Protein AF-A0A6P1NGL8-F1 (afdb_monomer)

Solvent-accessible surface area (backbone atoms only — not comparable to full-atom values): 10702 Å² total; per-residue (Å²): 142,77,60,68,66,54,52,51,53,52,50,53,54,52,54,49,53,58,62,71,62,60,78,76,59,32,51,67,52,35,42,57,54,51,66,68,54,63,73,56,62,59,89,93,39,55,69,59,45,52,51,53,50,57,48,45,35,40,28,40,22,19,26,36,43,61,38,66,68,26,27,45,49,38,15,52,49,36,56,75,23,37,49,95,82,42,59,67,37,43,42,49,17,23,24,33,27,46,46,51,64,68,52,89,62,89,85,67,66,79,58,49,59,53,53,26,49,61,48,39,49,68,35,50,88,83,86,66,80,91,84,62,72,51,61,72,68,58,36,51,52,50,36,53,54,52,50,53,46,30,73,65,61,53,22,59,75,59,91,66,76,73,69,89,78,54,62,88,81,67,77,52,96,83,72,79,76,78,71,84,72,93,79,132

Organism: NCBI:txid2697033

pLDDT: mean 76.51, std 20.08, range [31.8, 97.69]

Secondary structure (DSSP, 8-state):
--SHHHHHHHHHHHHHHHHTTS----HHHHHHHHTTS-----GGGHHHHHHHHHHHHHHHHHHHTT-HHHHHHHHHHHHHHS-TT-HHHHHHHHHHHHHHHHS--TT--SHHHHHHHHHHHTTSTTSS-TT-PPPHHHHHHHHHHHHHHHHHT------PPPP---HHHH--TT-S-----S--

Structure (mmCIF, N/CA/C/O backbone):
data_AF-A0A6P1NGL8-F1
#
_entry.id   AF-A0A6P1NGL8-F1
#
loop_
_atom_site.group_PDB
_atom_site.id
_atom_site.type_symbol
_atom_site.label_atom_id
_atom_site.label_alt_id
_atom_site.label_comp_id
_atom_site.label_asym_id
_atom_site.label_entity_id
_atom_site.label_seq_id
_atom_site.pdbx_PDB_ins_code
_atom_site.Cartn_x
_atom_site.Cartn_y
_atom_site.Cartn_z
_atom_site.occupancy
_atom_site.B_iso_or_equiv
_atom_site.auth_seq_id
_atom_site.auth_comp_id
_atom_site.auth_asym_id
_atom_site.auth_atom_id
_atom_site.pdbx_PDB_model_num
ATOM 1 N N . MET A 1 1 ? -42.344 24.811 25.492 1.00 56.16 1 MET A N 1
ATOM 2 C CA . MET A 1 1 ? -41.106 24.262 24.885 1.00 56.16 1 MET A CA 1
ATOM 3 C C . MET A 1 1 ? -41.354 22.884 24.245 1.00 56.16 1 MET A C 1
ATOM 5 O O . MET A 1 1 ? -40.904 21.893 24.791 1.00 56.16 1 MET A O 1
ATOM 9 N N . SER A 1 2 ? -42.114 22.761 23.139 1.00 61.03 2 SER A N 1
ATOM 10 C CA . SER A 1 2 ? -42.675 21.432 22.757 1.00 61.03 2 SER A CA 1
ATOM 11 C C . SER A 1 2 ? -42.559 20.994 21.280 1.00 61.03 2 SER A C 1
ATOM 13 O O . SER A 1 2 ? -42.669 19.803 21.003 1.00 61.03 2 SER A O 1
ATOM 15 N N . LYS A 1 3 ? -42.264 21.882 20.317 1.00 53.47 3 LYS A N 1
ATOM 16 C CA . LYS A 1 3 ? -42.116 21.485 18.893 1.00 53.47 3 LYS A CA 1
ATOM 17 C C . LYS A 1 3 ? -40.670 21.479 18.388 1.00 53.47 3 LYS A C 1
ATOM 19 O O . LYS A 1 3 ? -40.258 20.489 17.803 1.00 53.47 3 LYS A O 1
ATOM 24 N 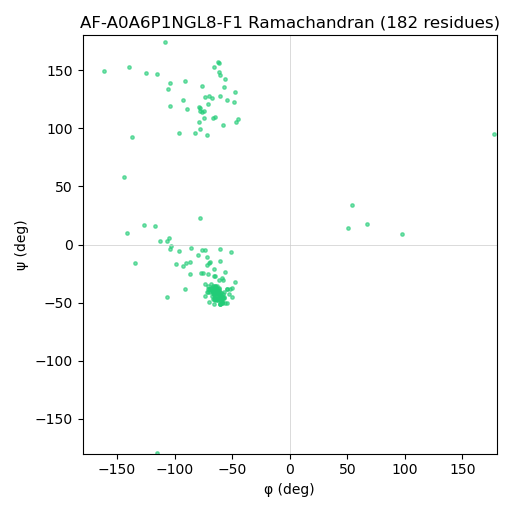N . LEU A 1 4 ? -39.892 22.518 18.699 1.00 58.38 4 LEU A N 1
ATOM 25 C CA . LEU A 1 4 ? -38.498 22.674 18.247 1.00 58.38 4 LEU A CA 1
ATOM 26 C C . LEU A 1 4 ? -37.540 21.585 18.761 1.00 58.38 4 LEU A C 1
ATOM 28 O O . LEU A 1 4 ? -36.710 21.090 18.008 1.00 58.38 4 LEU A O 1
ATOM 32 N N . MET A 1 5 ? -37.685 21.158 20.020 1.00 59.19 5 MET A N 1
ATOM 33 C CA . MET A 1 5 ? -36.859 20.078 20.583 1.00 59.19 5 MET A CA 1
ATOM 34 C C . MET A 1 5 ? -37.140 18.721 19.927 1.00 59.19 5 MET A C 1
ATOM 36 O O . MET A 1 5 ? -36.216 17.942 19.717 1.00 59.19 5 MET A O 1
ATOM 40 N N . LYS A 1 6 ? -38.400 18.440 19.562 1.00 57.44 6 LYS A N 1
ATOM 41 C CA . LYS A 1 6 ? -38.777 17.179 18.906 1.00 57.44 6 LYS A CA 1
ATOM 42 C C . LYS A 1 6 ? -38.264 17.113 17.468 1.00 57.44 6 LYS A C 1
ATOM 44 O O . LYS A 1 6 ? -37.800 16.059 17.049 1.00 57.44 6 LYS A O 1
ATOM 49 N N . THR A 1 7 ? -38.292 18.226 16.733 1.00 62.06 7 THR A N 1
ATOM 50 C CA . THR A 1 7 ? -37.706 18.292 15.385 1.00 62.06 7 THR A CA 1
ATOM 51 C C . THR A 1 7 ? -36.182 18.229 15.406 1.00 62.06 7 THR A C 1
ATOM 53 O O . THR A 1 7 ? -35.616 17.544 14.562 1.00 62.06 7 THR A O 1
ATOM 56 N N . MET A 1 8 ? -35.510 18.855 16.379 1.00 60.09 8 MET A N 1
ATOM 57 C CA . MET A 1 8 ? -34.055 18.709 16.534 1.00 60.09 8 MET A CA 1
ATOM 58 C C . MET A 1 8 ? -33.647 17.270 16.867 1.00 60.09 8 MET A C 1
ATOM 60 O O . MET A 1 8 ? -32.751 16.735 16.223 1.00 60.09 8 MET A O 1
ATOM 64 N N . LEU A 1 9 ? -34.330 16.611 17.810 1.00 61.72 9 LEU A N 1
ATOM 65 C CA . LEU A 1 9 ? -34.052 15.209 18.151 1.00 61.72 9 LEU A CA 1
ATOM 66 C C . LEU A 1 9 ? -34.325 14.258 16.976 1.00 61.72 9 LEU A C 1
ATOM 68 O O . LEU A 1 9 ? -33.535 13.350 16.734 1.00 61.72 9 LEU A O 1
ATOM 72 N N . GLY A 1 10 ? -35.396 14.493 16.209 1.00 59.56 10 GLY A N 1
ATOM 73 C CA . GLY A 1 10 ? -35.693 13.723 14.999 1.00 59.56 10 GLY A CA 1
ATOM 74 C C . GLY A 1 10 ? -34.644 13.906 13.898 1.00 59.56 10 GLY A C 1
ATOM 75 O O . GLY A 1 10 ? -34.241 12.930 13.271 1.00 59.56 10 GLY A O 1
ATOM 76 N N . ALA A 1 11 ? -34.153 15.135 13.700 1.00 61.03 11 ALA A N 1
ATOM 77 C CA . ALA A 1 11 ? -33.093 15.422 12.738 1.00 61.03 11 ALA A CA 1
ATOM 78 C C . ALA A 1 11 ? -31.767 14.757 13.134 1.00 61.03 11 ALA A C 1
ATOM 80 O O . ALA A 1 11 ? -31.147 14.135 12.282 1.00 61.03 11 ALA A O 1
ATOM 81 N N . ILE A 1 12 ? -31.382 14.816 14.416 1.00 60.91 12 ILE A N 1
ATOM 82 C CA . ILE A 1 12 ? -30.166 14.172 14.946 1.00 60.91 12 ILE A CA 1
ATOM 83 C C . ILE A 1 12 ? -30.236 12.645 14.802 1.00 60.91 12 ILE A C 1
ATOM 85 O O . ILE A 1 12 ? -29.253 12.022 14.406 1.00 60.91 12 ILE A O 1
ATOM 89 N N . ALA A 1 13 ? -31.392 12.033 15.078 1.00 57.62 13 ALA A N 1
ATOM 90 C CA . ALA A 1 13 ? -31.583 10.594 14.896 1.00 57.62 13 ALA A CA 1
ATOM 91 C C . ALA A 1 13 ? -31.463 10.176 13.418 1.00 57.62 13 ALA A C 1
ATOM 93 O O . ALA A 1 13 ? -30.826 9.170 13.115 1.00 57.62 13 ALA A O 1
ATOM 94 N N . LEU A 1 14 ? -32.002 10.974 12.489 1.00 54.59 14 LEU A N 1
ATOM 95 C CA . LEU A 1 14 ? -31.869 10.743 11.047 1.00 54.59 14 LEU A CA 1
ATOM 96 C C . LEU A 1 14 ? -30.419 10.886 10.558 1.00 54.59 14 LEU A C 1
ATOM 98 O O . LEU A 1 14 ? -29.960 10.030 9.801 1.00 54.59 14 LEU A O 1
ATOM 102 N N . THR A 1 15 ? -29.664 11.894 11.013 1.00 58.22 15 THR A N 1
ATOM 103 C CA . THR A 1 15 ? -28.228 11.992 10.688 1.00 58.22 15 THR A CA 1
ATOM 104 C C . THR A 1 15 ? -27.433 10.836 11.283 1.00 58.22 15 THR A C 1
ATOM 106 O O . THR A 1 15 ? -26.531 10.330 10.616 1.00 58.22 15 THR A O 1
ATOM 109 N N . TYR A 1 16 ? -27.777 10.357 12.481 1.00 56.06 16 TYR A N 1
ATOM 110 C CA . TYR A 1 16 ? -27.123 9.193 13.083 1.00 56.06 16 TYR A CA 1
ATOM 111 C C . TYR A 1 16 ? -27.404 7.907 12.288 1.00 56.06 16 TYR A C 1
ATOM 113 O O . TYR A 1 16 ? -26.480 7.149 12.008 1.00 56.06 16 TYR A O 1
ATOM 121 N N . CYS A 1 17 ? -28.644 7.699 11.830 1.00 52.25 17 CYS A N 1
ATOM 122 C CA . CYS A 1 17 ? -29.014 6.552 10.994 1.00 52.25 17 CYS A CA 1
ATOM 123 C C . CYS A 1 17 ? -28.318 6.554 9.626 1.00 52.25 17 CYS A C 1
ATOM 125 O O . CYS A 1 17 ? -27.845 5.511 9.187 1.00 52.25 17 CYS A O 1
ATOM 127 N N . VAL A 1 18 ? -28.196 7.709 8.963 1.00 55.88 18 VAL A N 1
ATOM 128 C CA . VAL A 1 18 ? -27.498 7.796 7.666 1.00 55.88 18 VAL A CA 1
ATOM 129 C C . VAL A 1 18 ? -25.983 7.619 7.840 1.00 55.88 18 VAL A C 1
ATOM 131 O O . VAL A 1 18 ? -25.345 6.955 7.026 1.00 55.88 18 VAL A O 1
ATOM 134 N N . SER A 1 19 ? -25.410 8.123 8.939 1.00 52.09 19 SER A N 1
ATOM 135 C CA . SER A 1 19 ? -23.989 7.927 9.279 1.00 52.09 19 SER A CA 1
ATOM 136 C C . SER A 1 19 ? -23.667 6.471 9.642 1.00 52.09 19 SER A C 1
ATOM 138 O O . SER A 1 19 ? -22.599 5.973 9.298 1.00 52.09 19 SER A O 1
ATOM 140 N N . ALA A 1 20 ? -24.608 5.765 10.278 1.00 54.12 20 ALA A N 1
ATOM 141 C CA . ALA A 1 20 ? -24.510 4.342 10.609 1.00 54.12 20 ALA A CA 1
ATOM 142 C C . ALA A 1 20 ? -24.734 3.401 9.405 1.00 54.12 20 ALA A C 1
ATOM 144 O O . ALA A 1 20 ? -24.601 2.185 9.542 1.00 54.12 20 ALA A O 1
ATOM 145 N N . HIS A 1 21 ? -25.087 3.933 8.229 1.00 51.62 21 HIS A N 1
ATOM 146 C CA . HIS A 1 21 ? -25.323 3.157 7.004 1.00 51.62 21 HIS A CA 1
ATOM 147 C C . HIS A 1 21 ? -24.218 3.294 5.951 1.00 51.62 21 HIS A C 1
ATOM 149 O O . HIS A 1 21 ? -24.317 2.687 4.883 1.00 51.62 21 HIS A O 1
ATOM 155 N N . ALA A 1 22 ? -23.138 4.027 6.236 1.00 64.25 22 ALA A N 1
ATOM 156 C CA . ALA A 1 22 ? -21.934 3.917 5.424 1.00 64.25 22 ALA A CA 1
ATOM 157 C C . ALA A 1 22 ? -21.372 2.496 5.588 1.00 64.25 22 ALA A C 1
ATOM 159 O O . ALA A 1 22 ? -20.914 2.125 6.669 1.00 64.25 22 ALA A O 1
ATOM 160 N N . LYS A 1 23 ? -21.460 1.683 4.526 1.00 77.81 23 LYS A N 1
ATOM 161 C CA . LYS A 1 23 ? -20.941 0.311 4.530 1.00 77.81 23 LYS A CA 1
ATOM 162 C C . LYS A 1 23 ? -19.458 0.356 4.941 1.00 77.81 23 LYS A C 1
ATOM 164 O O . LYS A 1 23 ? -18.699 1.084 4.298 1.00 77.81 23 LYS A O 1
ATOM 169 N N . PRO A 1 24 ? -19.043 -0.376 5.990 1.00 85.50 24 PRO A N 1
ATOM 170 C CA . PRO A 1 24 ? -17.649 -0.390 6.418 1.00 85.50 24 PRO A CA 1
ATOM 171 C C . PRO A 1 24 ? -16.752 -0.940 5.304 1.00 85.50 24 PRO A C 1
ATOM 173 O O . PRO A 1 24 ? -17.182 -1.799 4.535 1.00 85.50 24 PRO A O 1
ATOM 176 N N . PHE A 1 25 ? -15.508 -0.465 5.234 1.00 91.12 25 PHE A N 1
ATOM 177 C CA . PHE A 1 25 ? -14.522 -0.959 4.274 1.00 91.12 25 PHE A CA 1
ATOM 178 C C . PHE A 1 25 ? -13.956 -2.298 4.765 1.00 91.12 25 PHE A C 1
ATOM 180 O O . PHE A 1 25 ? -13.324 -2.362 5.815 1.00 91.12 25 PHE A O 1
ATOM 187 N N . THR A 1 26 ? -14.206 -3.385 4.044 1.00 94.94 26 THR A N 1
ATOM 188 C CA . THR A 1 26 ? -13.901 -4.759 4.481 1.00 94.94 26 THR A CA 1
ATOM 189 C C . THR A 1 26 ? -12.723 -5.369 3.719 1.00 94.94 26 THR A C 1
ATOM 191 O O . THR A 1 26 ? -12.261 -4.829 2.714 1.00 94.94 26 THR A O 1
ATOM 194 N N . ASN A 1 27 ? -12.286 -6.569 4.122 1.00 93.56 27 ASN A N 1
ATOM 195 C CA . ASN A 1 27 ? -11.324 -7.376 3.358 1.00 93.56 27 ASN A CA 1
ATOM 196 C C . ASN A 1 27 ? -11.724 -7.535 1.880 1.00 93.56 27 ASN A C 1
ATOM 198 O O . ASN A 1 27 ? -10.862 -7.522 1.006 1.00 93.56 27 ASN A O 1
ATOM 202 N N . GLN A 1 28 ? -13.020 -7.675 1.579 1.00 95.62 28 GLN A N 1
ATOM 203 C CA . GLN A 1 28 ? -13.488 -7.815 0.197 1.00 95.62 28 GLN A CA 1
ATOM 204 C C . GLN A 1 28 ? -13.292 -6.527 -0.605 1.00 95.62 28 GLN A C 1
ATOM 206 O O . GLN A 1 28 ? -12.923 -6.593 -1.778 1.00 95.62 28 GLN A O 1
ATOM 211 N N . ASP A 1 29 ? -13.498 -5.372 0.031 1.00 96.56 29 ASP A N 1
ATOM 212 C CA . ASP A 1 29 ? -13.295 -4.067 -0.594 1.00 96.56 29 ASP A CA 1
ATOM 213 C C . ASP A 1 29 ? -11.794 -3.824 -0.841 1.00 96.56 29 ASP A C 1
ATOM 215 O O . ASP A 1 29 ? -11.420 -3.431 -1.946 1.00 96.56 29 ASP A O 1
ATOM 219 N N . ALA A 1 30 ? -10.924 -4.204 0.106 1.00 95.50 30 ALA A N 1
ATOM 220 C CA . ALA A 1 30 ? -9.468 -4.195 -0.076 1.00 95.50 30 ALA A CA 1
ATOM 221 C C . ALA A 1 30 ? -9.019 -5.083 -1.252 1.00 95.50 30 ALA A C 1
ATOM 223 O O . ALA A 1 30 ? -8.248 -4.644 -2.104 1.00 95.50 30 ALA A O 1
ATOM 224 N N . VAL A 1 31 ? -9.538 -6.313 -1.363 1.00 96.00 31 VAL A N 1
ATOM 225 C CA . VAL A 1 31 ? -9.248 -7.211 -2.498 1.00 96.00 31 VAL A CA 1
ATOM 226 C C . VAL A 1 31 ? -9.738 -6.614 -3.820 1.00 96.00 31 VAL A C 1
ATOM 228 O O . VAL A 1 31 ? -9.059 -6.725 -4.844 1.00 96.00 31 VAL A O 1
ATOM 231 N N . ALA A 1 32 ? -10.929 -6.012 -3.827 1.00 96.50 32 ALA A N 1
ATOM 232 C CA . ALA A 1 32 ? -11.491 -5.385 -5.017 1.00 96.50 32 ALA A CA 1
ATOM 233 C C . ALA A 1 32 ? -10.657 -4.178 -5.462 1.00 96.50 32 ALA A C 1
ATOM 235 O O . ALA A 1 32 ? -10.411 -4.023 -6.656 1.00 96.50 32 ALA A O 1
ATOM 236 N N . GLU A 1 33 ? -10.188 -3.359 -4.522 1.00 95.44 33 GLU A N 1
ATOM 237 C CA . GLU A 1 33 ? -9.297 -2.235 -4.797 1.00 95.44 33 GLU A CA 1
ATOM 238 C C . GLU A 1 33 ? -7.921 -2.702 -5.285 1.00 95.44 33 GLU A C 1
ATOM 240 O O . GLU A 1 33 ? -7.474 -2.242 -6.333 1.00 95.44 33 GLU A O 1
ATOM 245 N N . ALA A 1 34 ? -7.303 -3.689 -4.628 1.00 94.62 34 ALA A N 1
ATOM 246 C CA . ALA A 1 34 ? -6.030 -4.275 -5.058 1.00 94.62 34 ALA A CA 1
ATOM 247 C C . ALA A 1 34 ? -6.084 -4.766 -6.517 1.00 94.62 34 ALA A C 1
ATOM 249 O O . ALA A 1 34 ? -5.141 -4.601 -7.289 1.00 94.62 34 ALA A O 1
ATOM 250 N N . LYS A 1 35 ? -7.216 -5.341 -6.939 1.00 93.38 35 LYS A N 1
ATOM 251 C CA . LYS A 1 35 ? -7.408 -5.832 -8.313 1.00 93.38 35 LYS A CA 1
ATOM 252 C C . LYS A 1 35 ? -7.510 -4.729 -9.369 1.00 93.38 35 LYS A C 1
ATOM 254 O O . LYS A 1 35 ? -7.380 -5.064 -10.547 1.00 93.38 35 LYS A O 1
ATOM 259 N N . LYS A 1 36 ? -7.741 -3.468 -8.982 1.00 91.94 36 LYS A N 1
ATOM 260 C CA . LYS A 1 36 ? -7.782 -2.324 -9.909 1.00 91.94 36 LYS A CA 1
ATOM 261 C C . LYS A 1 36 ? -6.389 -1.901 -10.371 1.00 91.94 36 LYS A C 1
ATOM 263 O O . LYS A 1 36 ? -6.281 -1.338 -11.455 1.00 91.94 36 LYS A O 1
ATOM 268 N N . TYR A 1 37 ? -5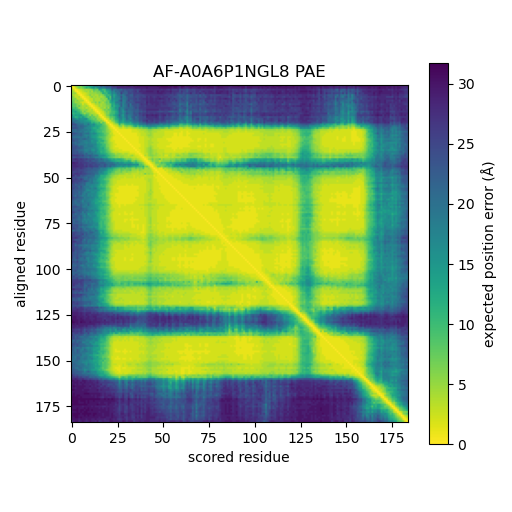.342 -2.191 -9.595 1.00 88.75 37 TYR A N 1
ATOM 269 C CA . TYR A 1 37 ? -3.972 -1.906 -10.012 1.00 88.75 37 TYR A CA 1
ATOM 27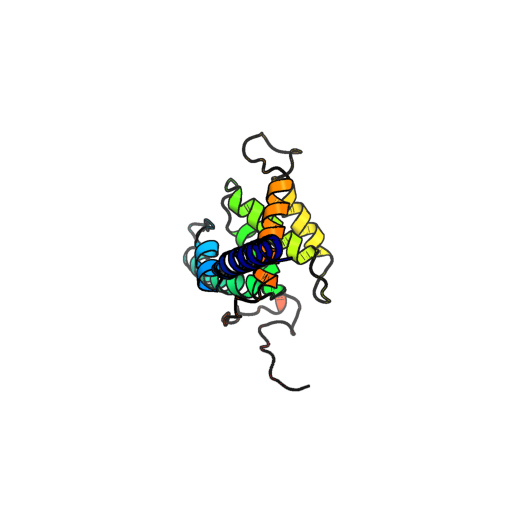0 C C . TYR A 1 37 ? -3.577 -2.801 -11.186 1.00 88.75 37 TYR A C 1
ATOM 272 O O . TYR A 1 37 ? -3.672 -4.035 -11.132 1.00 88.75 37 TYR A O 1
ATOM 280 N N . LYS A 1 38 ? -3.121 -2.164 -12.264 1.00 85.69 38 LYS A N 1
ATOM 281 C CA . LYS A 1 38 ? -2.631 -2.854 -13.452 1.00 85.69 38 LYS A CA 1
ATOM 282 C C . LYS A 1 38 ? -1.219 -3.373 -13.174 1.00 85.69 38 LYS A C 1
ATOM 284 O O . LYS A 1 38 ? -0.252 -2.633 -13.276 1.00 8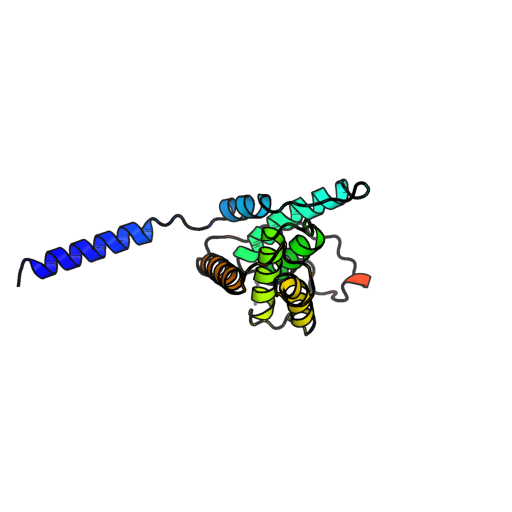5.69 38 LYS A O 1
ATOM 289 N N . PHE A 1 39 ? -1.119 -4.660 -12.844 1.00 86.06 39 PHE A N 1
ATOM 290 C CA . PHE A 1 39 ? 0.159 -5.367 -12.733 1.00 86.06 39 PHE A CA 1
ATOM 291 C C . PHE A 1 39 ? 0.729 -5.647 -14.125 1.00 86.06 39 PHE A C 1
ATOM 293 O O . PHE A 1 39 ? 0.199 -6.487 -14.860 1.00 86.06 39 PHE A O 1
ATOM 300 N N . VAL A 1 40 ? 1.800 -4.947 -14.483 1.00 87.19 40 VAL A N 1
ATOM 301 C CA . VAL A 1 40 ? 2.573 -5.171 -15.704 1.00 87.19 40 VAL A CA 1
ATOM 302 C C . VAL A 1 40 ? 3.660 -6.200 -15.408 1.00 87.19 40 VAL A C 1
ATOM 304 O O . VAL A 1 40 ? 4.545 -5.968 -14.593 1.00 87.19 40 VAL A O 1
ATOM 307 N N . CYS A 1 41 ? 3.588 -7.345 -16.082 1.00 81.44 41 CYS A N 1
ATOM 308 C CA . CYS A 1 41 ? 4.586 -8.406 -15.984 1.00 81.44 41 CYS A CA 1
ATOM 309 C C . CYS A 1 41 ? 5.443 -8.421 -17.253 1.00 81.44 41 CYS A C 1
ATOM 311 O O . CYS A 1 41 ? 4.887 -8.423 -18.354 1.00 81.44 41 CYS A O 1
ATOM 313 N N . GLY A 1 42 ? 6.769 -8.503 -17.113 1.00 75.50 42 GLY A N 1
ATOM 314 C CA . GLY A 1 42 ? 7.652 -8.854 -18.230 1.00 75.50 42 GLY A CA 1
ATOM 315 C C . GLY A 1 42 ? 7.351 -10.259 -18.768 1.00 75.50 42 GLY A C 1
ATOM 316 O O . GLY A 1 42 ? 6.783 -11.098 -18.060 1.00 75.50 42 GLY A O 1
ATOM 317 N N . GLU A 1 43 ? 7.705 -10.523 -20.028 1.00 67.88 43 GLU A N 1
ATOM 318 C CA . GLU A 1 43 ? 7.398 -11.800 -20.689 1.00 67.88 43 GLU A CA 1
ATOM 319 C C . GLU A 1 43 ? 8.049 -13.007 -19.996 1.00 67.88 43 GLU A C 1
ATOM 321 O O . GLU A 1 43 ? 7.386 -14.037 -19.838 1.00 67.88 43 GLU A O 1
ATOM 326 N N . ASP A 1 44 ? 9.277 -12.842 -19.500 1.00 63.03 44 ASP A N 1
ATOM 327 C CA . ASP A 1 44 ? 10.078 -13.903 -18.874 1.00 63.03 44 ASP A CA 1
ATOM 328 C C . ASP A 1 44 ? 9.693 -14.198 -17.408 1.00 63.03 44 ASP A C 1
ATOM 330 O O . ASP A 1 44 ? 10.099 -15.211 -16.844 1.00 63.03 44 ASP A O 1
ATOM 334 N N . ASP A 1 45 ? 8.837 -13.370 -16.795 1.00 72.56 45 ASP A N 1
ATOM 335 C CA . ASP A 1 45 ? 8.540 -13.400 -15.352 1.00 72.56 45 ASP A CA 1
ATOM 336 C C . ASP A 1 45 ? 7.073 -13.742 -15.024 1.00 72.56 45 ASP A C 1
ATOM 338 O O . ASP A 1 45 ? 6.602 -13.543 -13.902 1.00 72.56 45 ASP A O 1
ATOM 342 N N . LYS A 1 46 ? 6.302 -14.286 -15.978 1.00 75.62 46 LYS A N 1
ATOM 343 C CA . LYS A 1 46 ? 4.843 -14.501 -15.821 1.00 75.62 46 LYS A CA 1
ATOM 344 C C . LYS A 1 46 ? 4.457 -15.322 -14.580 1.00 75.62 46 LYS A C 1
ATOM 346 O O . LYS A 1 46 ? 3.433 -15.025 -13.964 1.00 75.62 46 LYS A O 1
ATOM 351 N N . LEU A 1 47 ? 5.228 -16.349 -14.208 1.00 76.62 47 LEU A N 1
ATOM 352 C CA . LEU A 1 47 ? 4.956 -17.159 -13.007 1.00 76.62 47 LEU A CA 1
ATOM 353 C C . LEU A 1 47 ? 5.225 -16.373 -11.721 1.00 76.62 47 LEU A C 1
ATOM 355 O O . LEU A 1 47 ? 4.348 -16.299 -10.859 1.00 76.62 47 LEU A O 1
ATOM 359 N N . LYS A 1 48 ? 6.393 -15.732 -11.637 1.00 79.81 48 LYS A N 1
ATOM 360 C CA . LYS A 1 48 ? 6.786 -14.883 -10.509 1.00 79.81 48 LYS A CA 1
ATOM 361 C C . LYS A 1 48 ? 5.807 -13.729 -10.321 1.00 79.81 48 LYS A C 1
ATOM 363 O O . LYS A 1 48 ? 5.302 -13.519 -9.231 1.00 79.81 48 LYS A O 1
ATOM 368 N N . CYS A 1 49 ? 5.409 -13.075 -11.405 1.00 82.44 49 CYS A N 1
ATOM 369 C CA . CYS A 1 49 ? 4.438 -11.989 -11.363 1.00 82.44 49 CYS A CA 1
ATOM 370 C C . CYS A 1 49 ? 3.050 -12.435 -10.864 1.00 82.44 49 CYS A C 1
ATOM 372 O O . CYS A 1 49 ? 2.374 -11.699 -10.146 1.00 82.44 49 CYS A O 1
ATOM 374 N N . ARG A 1 50 ? 2.603 -13.659 -11.192 1.00 84.50 50 ARG A N 1
ATOM 375 C CA . ARG A 1 50 ? 1.362 -14.211 -10.613 1.00 84.50 50 ARG A CA 1
ATOM 376 C C . ARG A 1 50 ? 1.495 -14.455 -9.111 1.00 84.50 50 ARG A C 1
ATOM 378 O O . ARG A 1 50 ? 0.511 -14.245 -8.401 1.00 84.50 50 ARG A O 1
ATOM 385 N N . ALA A 1 51 ? 2.657 -14.915 -8.647 1.00 85.31 51 ALA A N 1
ATOM 386 C CA . ALA A 1 51 ? 2.934 -15.087 -7.223 1.00 85.31 51 ALA A CA 1
ATOM 387 C C . ALA A 1 51 ? 2.951 -13.726 -6.507 1.00 85.31 51 ALA A C 1
ATOM 389 O O . ALA A 1 51 ? 2.153 -13.532 -5.591 1.00 85.31 51 ALA A O 1
ATOM 390 N N . ASP A 1 52 ? 3.713 -12.757 -7.027 1.00 86.62 52 ASP A N 1
ATOM 391 C CA . ASP A 1 52 ? 3.758 -11.372 -6.542 1.00 86.62 52 ASP A CA 1
ATOM 392 C C . ASP A 1 52 ? 2.345 -10.772 -6.466 1.00 86.62 52 ASP A C 1
ATOM 394 O O . ASP A 1 52 ? 1.987 -10.151 -5.473 1.00 86.62 52 ASP A O 1
ATOM 398 N N . ARG A 1 53 ? 1.483 -11.004 -7.468 1.00 89.88 53 ARG A N 1
ATOM 399 C CA . ARG A 1 53 ? 0.096 -10.507 -7.453 1.00 89.88 53 ARG A CA 1
ATOM 400 C C . ARG A 1 53 ? -0.767 -11.159 -6.370 1.00 89.88 53 ARG A C 1
ATOM 402 O O . ARG A 1 53 ? -1.605 -10.486 -5.771 1.00 89.88 53 ARG A O 1
ATOM 409 N N . LYS A 1 54 ? -0.623 -12.468 -6.135 1.00 90.19 54 LYS A N 1
ATOM 410 C CA . LYS A 1 54 ? -1.355 -13.155 -5.055 1.00 90.19 54 LYS A CA 1
ATOM 411 C C . LYS A 1 54 ? -0.923 -12.625 -3.696 1.00 90.19 54 LYS A C 1
ATOM 413 O O . LYS A 1 54 ? -1.780 -12.364 -2.854 1.00 90.19 54 LYS A O 1
ATOM 418 N N . GLN A 1 55 ? 0.380 -12.455 -3.509 1.00 90.81 55 GLN A N 1
ATOM 419 C CA . GLN A 1 55 ? 0.923 -11.891 -2.290 1.00 90.81 55 GLN A CA 1
ATOM 420 C C . GLN A 1 55 ? 0.480 -10.442 -2.103 1.00 90.81 55 GLN A C 1
ATOM 422 O O . GLN A 1 55 ? -0.038 -10.112 -1.044 1.00 90.81 55 GLN A O 1
ATOM 427 N N . PHE A 1 56 ? 0.569 -9.619 -3.148 1.00 93.94 56 PHE A N 1
ATOM 428 C CA . PHE A 1 56 ? 0.123 -8.231 -3.131 1.00 93.94 56 PHE A CA 1
ATOM 429 C C . PHE A 1 56 ? -1.296 -8.081 -2.595 1.00 93.94 56 PHE A C 1
ATOM 431 O O . PHE A 1 56 ? -1.537 -7.224 -1.763 1.00 93.94 56 PHE A O 1
ATOM 438 N N . ILE A 1 57 ? -2.235 -8.925 -3.033 1.00 94.81 57 ILE A N 1
ATOM 439 C CA . ILE A 1 57 ? -3.622 -8.860 -2.556 1.00 94.81 57 ILE A CA 1
ATOM 440 C C . ILE A 1 57 ? -3.699 -9.092 -1.041 1.00 94.81 57 ILE A C 1
ATOM 442 O O . ILE A 1 57 ? -4.418 -8.366 -0.357 1.00 94.81 57 ILE A O 1
ATOM 446 N N . LYS A 1 58 ? -2.955 -10.073 -0.517 1.00 94.00 58 LYS A N 1
ATOM 447 C CA . LYS A 1 58 ? -2.919 -10.366 0.922 1.00 94.00 58 LYS A CA 1
ATOM 448 C C . LYS A 1 58 ? -2.258 -9.228 1.708 1.00 94.00 58 LYS A C 1
ATOM 450 O O . LYS A 1 58 ? -2.812 -8.777 2.704 1.00 94.00 58 LYS A O 1
ATOM 455 N N . GLU A 1 59 ? -1.135 -8.715 1.214 1.00 95.00 59 GLU A N 1
ATOM 456 C CA . GLU A 1 59 ? -0.439 -7.559 1.792 1.00 95.00 59 GLU A CA 1
ATOM 457 C C . GLU A 1 59 ? -1.324 -6.307 1.772 1.00 95.00 59 GLU A C 1
ATOM 459 O O . GLU A 1 59 ? -1.380 -5.573 2.747 1.00 95.00 59 GLU A O 1
ATOM 464 N N . TYR A 1 60 ? -2.110 -6.092 0.714 1.00 96.75 60 TYR A N 1
ATOM 465 C CA . TYR A 1 60 ? -3.050 -4.970 0.626 1.00 96.75 60 TYR A CA 1
ATOM 466 C C . TYR A 1 60 ? -4.117 -5.038 1.721 1.00 96.75 60 TYR A C 1
ATOM 468 O O . TYR A 1 60 ? -4.462 -4.024 2.323 1.00 96.75 60 TYR A O 1
ATOM 476 N N . GLN A 1 61 ? -4.616 -6.238 2.027 1.00 96.19 61 GLN A N 1
ATOM 477 C CA . GLN A 1 61 ? -5.525 -6.443 3.155 1.00 96.19 61 GLN A CA 1
ATOM 478 C C . GLN A 1 61 ? -4.826 -6.149 4.491 1.00 96.19 61 GLN A C 1
ATOM 480 O O . GLN A 1 61 ? -5.365 -5.399 5.302 1.00 96.19 61 GLN A O 1
ATOM 485 N N . ASN A 1 62 ? -3.619 -6.675 4.707 1.00 94.38 62 ASN A N 1
ATOM 486 C CA . ASN A 1 62 ? -2.867 -6.456 5.948 1.00 94.38 62 ASN A CA 1
ATOM 487 C C . ASN A 1 62 ? -2.486 -4.983 6.152 1.00 94.38 62 ASN A C 1
ATOM 489 O O . ASN A 1 62 ? -2.589 -4.468 7.265 1.00 94.38 62 ASN A O 1
ATOM 493 N N . ALA A 1 63 ? -2.156 -4.271 5.076 1.00 95.94 63 ALA A N 1
ATOM 494 C CA . ALA A 1 63 ? -1.864 -2.845 5.107 1.00 95.94 63 ALA A CA 1
ATOM 495 C C . ALA A 1 63 ? -3.067 -2.033 5.612 1.00 95.94 63 ALA A C 1
ATOM 497 O O . ALA A 1 63 ? -2.909 -1.160 6.471 1.00 95.94 63 ALA A O 1
ATOM 498 N N . TYR A 1 64 ? -4.282 -2.364 5.149 1.00 96.88 64 TYR A N 1
ATOM 499 C CA . TYR A 1 64 ? -5.522 -1.772 5.664 1.00 96.88 64 TYR A CA 1
ATOM 500 C C . TYR A 1 64 ? -5.889 -2.225 7.079 1.00 96.88 64 TYR A C 1
ATOM 502 O O . TYR A 1 64 ? -6.561 -1.483 7.791 1.00 96.88 64 TYR A O 1
ATOM 510 N N . ALA A 1 65 ? -5.444 -3.406 7.509 1.00 93.06 65 ALA A N 1
ATOM 511 C CA . ALA A 1 65 ? -5.547 -3.835 8.903 1.00 93.06 65 ALA A CA 1
ATOM 512 C C . ALA A 1 65 ? -4.540 -3.111 9.826 1.00 93.06 65 ALA A C 1
ATOM 514 O O . ALA A 1 65 ? -4.603 -3.271 11.044 1.00 93.06 65 ALA A O 1
ATOM 515 N N . GLY A 1 66 ? -3.646 -2.286 9.265 1.00 88.81 66 GLY A N 1
ATOM 516 C CA . GLY A 1 66 ? -2.688 -1.465 10.005 1.00 88.81 66 GLY A CA 1
ATOM 517 C C . GLY A 1 66 ? -1.286 -2.064 10.130 1.00 88.81 66 GLY A C 1
ATOM 518 O O . GLY A 1 66 ? -0.478 -1.513 10.873 1.00 88.81 66 GLY A O 1
ATOM 519 N N . ASP A 1 67 ? -0.979 -3.154 9.423 1.00 92.25 67 ASP A N 1
ATOM 520 C CA . ASP A 1 67 ? 0.356 -3.756 9.438 1.00 92.25 67 ASP A CA 1
ATOM 521 C C . ASP A 1 67 ? 1.375 -2.869 8.699 1.00 92.25 67 ASP A C 1
ATOM 523 O O . ASP A 1 67 ? 1.215 -2.559 7.516 1.00 92.25 67 ASP A O 1
ATOM 527 N N . PHE A 1 68 ? 2.422 -2.441 9.407 1.00 90.25 68 PHE A N 1
ATOM 528 C CA . PHE A 1 68 ? 3.430 -1.517 8.881 1.00 90.25 68 PHE A CA 1
ATOM 529 C C . PHE A 1 68 ? 4.265 -2.123 7.743 1.00 90.25 68 PHE A C 1
ATOM 531 O O . PHE A 1 68 ? 4.531 -1.451 6.744 1.00 90.25 68 PHE A O 1
ATOM 538 N N . PHE A 1 69 ? 4.671 -3.389 7.864 1.00 90.31 69 PHE A N 1
ATOM 539 C CA . PHE A 1 69 ? 5.480 -4.043 6.836 1.00 90.31 69 PHE A CA 1
ATOM 540 C C . PHE A 1 69 ? 4.658 -4.278 5.572 1.00 90.31 69 PHE A C 1
ATOM 542 O O . PHE A 1 69 ? 5.146 -4.036 4.468 1.00 90.31 69 PHE A O 1
ATOM 549 N N . ALA A 1 70 ? 3.384 -4.630 5.725 1.00 93.94 70 ALA A N 1
ATOM 550 C CA . ALA A 1 70 ? 2.450 -4.739 4.621 1.00 93.94 70 ALA A CA 1
ATOM 551 C C . ALA A 1 70 ? 2.243 -3.391 3.914 1.00 93.94 70 ALA A C 1
ATOM 553 O O . ALA A 1 70 ? 2.256 -3.344 2.687 1.00 93.94 70 ALA A O 1
ATOM 554 N N . GLN A 1 71 ? 2.124 -2.276 4.650 1.00 94.81 71 GLN A N 1
ATOM 555 C CA . GLN A 1 71 ? 2.038 -0.927 4.060 1.00 94.81 71 GLN A CA 1
ATOM 556 C C . GLN A 1 71 ? 3.250 -0.615 3.171 1.00 94.81 71 GLN A C 1
ATOM 558 O O . GLN A 1 71 ? 3.089 -0.170 2.032 1.00 94.81 71 GLN A O 1
ATOM 563 N N . LYS A 1 72 ? 4.454 -0.922 3.664 1.00 93.12 72 LYS A N 1
ATOM 564 C CA . LYS A 1 72 ? 5.710 -0.778 2.916 1.00 93.12 72 LYS A CA 1
ATOM 565 C C . LYS A 1 72 ? 5.759 -1.698 1.693 1.00 93.12 72 LYS A C 1
ATOM 567 O O . LYS A 1 72 ? 6.072 -1.254 0.588 1.00 93.12 72 LYS A O 1
ATOM 572 N N . ASN A 1 73 ? 5.400 -2.970 1.854 1.00 93.81 73 ASN A N 1
ATOM 573 C CA . ASN A 1 73 ? 5.386 -3.947 0.765 1.00 93.81 73 ASN A CA 1
ATOM 574 C C . ASN A 1 73 ? 4.385 -3.564 -0.328 1.00 93.81 73 ASN A C 1
ATOM 576 O O . ASN A 1 73 ? 4.689 -3.693 -1.514 1.00 93.81 73 ASN A O 1
ATOM 580 N N . VAL A 1 74 ? 3.214 -3.049 0.044 1.00 96.00 74 VAL A N 1
ATOM 581 C CA . VAL A 1 74 ? 2.194 -2.554 -0.885 1.00 96.00 74 VAL A CA 1
ATOM 582 C C . VAL A 1 74 ? 2.732 -1.406 -1.732 1.00 96.00 74 VAL A C 1
ATOM 584 O O . VAL A 1 74 ? 2.650 -1.494 -2.958 1.00 96.00 74 VAL A O 1
ATOM 587 N N . ALA A 1 75 ? 3.324 -0.377 -1.115 1.00 95.81 75 ALA A N 1
ATOM 588 C CA . ALA A 1 75 ? 3.899 0.757 -1.840 1.00 95.81 75 ALA A CA 1
ATOM 589 C C . ALA A 1 75 ? 4.941 0.294 -2.871 1.00 95.81 75 ALA A C 1
ATOM 591 O O . ALA A 1 75 ? 4.831 0.587 -4.066 1.00 95.81 75 ALA A O 1
ATOM 592 N N . LYS A 1 76 ? 5.893 -0.535 -2.425 1.00 94.06 76 LYS A N 1
ATOM 593 C CA . LYS A 1 76 ? 6.962 -1.086 -3.270 1.00 94.06 76 LYS A CA 1
ATOM 594 C C . LYS A 1 76 ? 6.433 -1.977 -4.382 1.00 94.06 76 LYS A C 1
ATOM 596 O O . LYS A 1 76 ? 6.932 -1.913 -5.503 1.00 94.06 76 LYS A O 1
ATOM 601 N N . THR A 1 77 ? 5.421 -2.793 -4.107 1.00 94.06 77 THR A N 1
ATOM 602 C CA . THR A 1 77 ? 4.870 -3.714 -5.104 1.00 94.06 77 THR A CA 1
ATOM 603 C C . THR A 1 77 ? 4.078 -2.969 -6.175 1.00 94.06 77 THR A C 1
ATOM 605 O O . THR A 1 77 ? 4.243 -3.278 -7.357 1.00 94.06 77 THR A O 1
ATOM 608 N N . ILE A 1 78 ? 3.283 -1.958 -5.795 1.00 94.81 78 ILE A N 1
ATOM 609 C CA . ILE A 1 78 ? 2.624 -1.072 -6.765 1.00 94.81 78 ILE A CA 1
ATOM 610 C C . ILE A 1 78 ? 3.691 -0.396 -7.621 1.00 94.81 78 ILE A C 1
ATOM 612 O O . ILE A 1 78 ? 3.604 -0.452 -8.843 1.00 94.81 78 ILE A O 1
ATOM 616 N N . TRP A 1 79 ? 4.729 0.184 -7.008 1.00 93.00 79 TRP A N 1
ATOM 617 C CA . TRP A 1 79 ? 5.798 0.845 -7.754 1.00 93.00 79 TRP A CA 1
ATOM 618 C C . TRP A 1 79 ? 6.490 -0.115 -8.725 1.00 93.00 79 TRP A C 1
ATOM 620 O O . TRP A 1 79 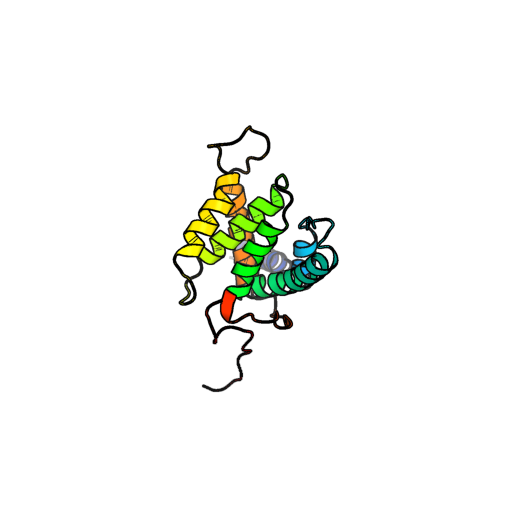? 6.575 0.176 -9.913 1.00 93.00 79 TRP A O 1
ATOM 630 N N . LYS A 1 80 ? 6.920 -1.290 -8.266 1.00 91.31 80 LYS A N 1
ATOM 631 C CA . LYS A 1 80 ? 7.635 -2.284 -9.080 1.00 91.31 80 LYS A CA 1
ATOM 632 C C . LYS A 1 80 ? 6.845 -2.743 -10.310 1.00 91.31 80 LYS A C 1
ATOM 634 O O . LYS A 1 80 ? 7.434 -2.894 -11.375 1.00 91.31 80 LYS A O 1
ATOM 639 N N . HIS A 1 81 ? 5.543 -2.987 -10.157 1.00 91.69 81 HIS A N 1
ATOM 640 C CA . HIS A 1 81 ? 4.708 -3.613 -11.193 1.00 91.69 81 HIS A CA 1
ATOM 641 C C . HIS A 1 81 ? 3.782 -2.638 -11.926 1.00 91.69 81 HIS A C 1
ATOM 643 O O . HIS A 1 81 ? 2.954 -3.080 -12.725 1.00 91.69 81 HIS A O 1
ATOM 649 N N . ARG A 1 82 ? 3.873 -1.327 -11.668 1.00 90.38 82 ARG A N 1
ATOM 650 C CA . ARG A 1 82 ? 3.031 -0.333 -12.349 1.00 90.38 82 ARG A CA 1
ATOM 651 C C . ARG A 1 82 ? 3.339 -0.245 -13.838 1.00 90.38 82 ARG A C 1
ATOM 653 O O . ARG A 1 82 ? 4.476 -0.396 -14.280 1.00 90.38 82 ARG A O 1
ATOM 660 N N . ASP A 1 83 ? 2.328 0.155 -14.594 1.00 85.69 83 ASP A N 1
ATOM 661 C CA . ASP A 1 83 ? 2.552 0.830 -15.866 1.00 85.69 83 ASP A CA 1
ATOM 662 C C . ASP A 1 83 ? 3.116 2.232 -15.580 1.00 85.69 83 ASP A C 1
ATOM 664 O O . ASP A 1 83 ? 2.548 2.991 -14.792 1.00 85.69 83 ASP A O 1
ATOM 668 N N . GLY A 1 84 ? 4.244 2.584 -16.200 1.00 80.62 84 GLY A N 1
ATOM 669 C CA . GLY A 1 84 ? 4.904 3.874 -15.994 1.00 80.62 84 GLY A CA 1
ATOM 670 C C . GLY A 1 84 ? 4.046 5.083 -16.380 1.00 80.62 84 GLY A C 1
ATOM 671 O O . GLY A 1 84 ? 4.379 6.191 -15.975 1.00 80.62 84 GLY A O 1
ATOM 672 N N . GLN A 1 85 ? 2.950 4.883 -17.118 1.00 83.19 85 GLN A N 1
ATOM 673 C CA . GLN A 1 85 ? 1.981 5.926 -17.474 1.00 83.19 85 GLN A CA 1
ATOM 674 C C . GLN A 1 85 ? 0.673 5.849 -16.666 1.00 83.19 85 GLN A C 1
ATOM 676 O O . GLN A 1 85 ? -0.192 6.709 -16.817 1.00 83.19 85 GLN A O 1
ATOM 681 N N . ASP A 1 86 ? 0.496 4.840 -15.805 1.00 87.00 86 ASP A N 1
ATOM 682 C CA . ASP A 1 86 ? -0.703 4.720 -14.973 1.00 87.00 86 ASP A CA 1
ATOM 683 C C . ASP A 1 86 ? -0.601 5.599 -13.723 1.00 87.00 86 ASP A C 1
ATOM 685 O O . ASP A 1 86 ? -0.058 5.208 -12.683 1.00 87.00 86 ASP A O 1
ATOM 689 N N . LEU A 1 87 ? -1.183 6.791 -13.835 1.00 87.50 87 LEU A N 1
ATOM 690 C CA . LEU A 1 87 ? -1.301 7.764 -12.753 1.00 87.50 87 LEU A CA 1
ATOM 691 C C . LEU A 1 87 ? -1.905 7.182 -11.472 1.00 87.50 87 LEU A C 1
ATOM 693 O O . LEU A 1 87 ? -1.442 7.519 -10.386 1.00 87.50 87 LEU A O 1
ATOM 697 N N . ASN A 1 88 ? -2.901 6.294 -11.560 1.00 89.31 88 ASN A N 1
ATOM 698 C CA . ASN A 1 88 ? -3.545 5.748 -10.361 1.00 89.31 88 ASN A CA 1
ATOM 699 C C . ASN A 1 88 ? -2.579 4.875 -9.558 1.00 89.31 88 ASN A C 1
ATOM 701 O O . ASN A 1 88 ? -2.552 4.947 -8.330 1.00 89.31 88 ASN A O 1
ATOM 705 N N . SER A 1 89 ? -1.757 4.083 -10.248 1.00 91.25 89 SER A N 1
ATOM 706 C CA . SER A 1 89 ? -0.708 3.288 -9.610 1.00 91.25 89 SER A CA 1
ATOM 707 C C . SER A 1 89 ? 0.375 4.176 -8.993 1.00 91.25 89 SER A C 1
ATOM 709 O O . SER A 1 89 ? 0.819 3.912 -7.880 1.00 91.25 89 SER A O 1
ATOM 711 N N . GLN A 1 90 ? 0.768 5.265 -9.657 1.00 90.81 90 GLN A N 1
ATOM 712 C CA . GLN A 1 90 ? 1.748 6.208 -9.103 1.00 90.81 90 GLN A CA 1
ATOM 713 C C . GLN A 1 90 ? 1.223 6.933 -7.856 1.00 90.81 90 GLN A C 1
ATOM 715 O O . GLN A 1 90 ? 1.907 6.967 -6.834 1.00 90.81 90 GLN A O 1
ATOM 720 N N . ILE A 1 91 ? -0.011 7.447 -7.912 1.00 92.69 91 ILE A N 1
ATOM 721 C CA . ILE A 1 91 ? -0.694 8.062 -6.764 1.00 92.69 91 ILE A CA 1
ATOM 722 C C . ILE A 1 91 ? -0.800 7.051 -5.621 1.00 92.69 91 ILE A C 1
ATOM 724 O O . ILE A 1 91 ? -0.483 7.386 -4.484 1.00 92.69 91 ILE A O 1
ATOM 728 N N . GLY A 1 92 ? -1.212 5.813 -5.915 1.00 94.62 92 GLY A N 1
ATOM 729 C CA . GLY A 1 92 ? -1.327 4.747 -4.922 1.00 94.62 92 GLY A CA 1
ATOM 730 C C . GLY A 1 92 ? 0.004 4.433 -4.238 1.00 94.62 92 GLY A C 1
ATOM 731 O O . GLY A 1 92 ? 0.058 4.409 -3.011 1.00 94.62 92 GLY A O 1
ATOM 732 N N . ALA A 1 93 ? 1.082 4.253 -5.008 1.00 95.06 93 ALA A N 1
ATOM 733 C CA . ALA A 1 93 ? 2.418 3.999 -4.466 1.00 95.06 93 ALA A CA 1
ATOM 734 C C . ALA A 1 93 ? 2.905 5.156 -3.578 1.00 95.06 93 ALA A C 1
ATOM 736 O O . ALA A 1 93 ? 3.261 4.933 -2.424 1.00 95.06 93 ALA A O 1
ATOM 737 N N . CYS A 1 94 ? 2.837 6.394 -4.080 1.00 94.62 94 CYS A N 1
ATOM 738 C CA . CYS A 1 94 ? 3.228 7.588 -3.328 1.00 94.62 94 CYS A CA 1
ATOM 739 C C . CYS A 1 94 ? 2.387 7.773 -2.049 1.00 94.62 94 CYS A C 1
ATOM 741 O O . CYS A 1 94 ? 2.930 8.108 -0.994 1.00 94.62 94 CYS A O 1
ATOM 743 N N . ALA A 1 95 ? 1.075 7.522 -2.104 1.00 96.44 95 ALA A N 1
ATOM 744 C CA . ALA A 1 95 ? 0.195 7.623 -0.942 1.00 96.44 95 ALA A CA 1
ATOM 745 C C . ALA A 1 95 ? 0.547 6.587 0.137 1.00 96.44 95 ALA A C 1
ATOM 747 O O . ALA A 1 95 ? 0.679 6.952 1.306 1.00 96.44 95 ALA A O 1
ATOM 748 N N . TRP A 1 96 ? 0.742 5.319 -0.240 1.00 97.69 96 TRP A N 1
ATOM 749 C CA . TRP A 1 96 ? 1.137 4.271 0.704 1.00 97.69 96 TRP A CA 1
ATOM 750 C C . TRP A 1 96 ? 2.521 4.527 1.305 1.00 97.69 96 TRP A C 1
ATOM 752 O O . TRP A 1 96 ? 2.659 4.466 2.525 1.00 97.69 96 TRP A O 1
ATOM 762 N N . GLU A 1 97 ? 3.515 4.914 0.502 1.00 96.25 97 GLU A N 1
ATOM 763 C CA . GLU A 1 97 ? 4.856 5.228 1.017 1.00 96.25 97 GLU A CA 1
ATOM 764 C C . GLU A 1 97 ? 4.831 6.462 1.932 1.00 96.25 97 GLU A C 1
ATOM 766 O O . GLU A 1 97 ? 5.477 6.508 2.976 1.00 96.25 97 GLU A O 1
ATOM 771 N N . THR A 1 98 ? 3.992 7.452 1.619 1.00 95.56 98 THR A N 1
ATOM 772 C CA . THR A 1 98 ? 3.782 8.603 2.506 1.00 95.56 98 THR A CA 1
ATOM 773 C C . THR A 1 98 ? 3.136 8.198 3.830 1.00 95.56 98 THR A C 1
ATOM 775 O O . THR A 1 98 ? 3.461 8.772 4.871 1.00 95.56 98 THR A O 1
ATOM 778 N N . ILE A 1 99 ? 2.233 7.214 3.832 1.00 96.12 99 ILE A N 1
ATOM 779 C CA . ILE A 1 99 ? 1.693 6.651 5.075 1.00 96.12 99 ILE A CA 1
ATOM 780 C C . ILE A 1 99 ? 2.813 5.989 5.872 1.00 96.12 99 ILE A C 1
ATOM 782 O O . ILE A 1 99 ? 2.963 6.326 7.041 1.00 96.12 99 ILE A O 1
ATOM 786 N N . VAL A 1 100 ? 3.645 5.157 5.243 1.00 94.19 100 VAL A N 1
ATOM 787 C CA . VAL A 1 100 ? 4.812 4.518 5.877 1.00 94.19 100 VAL A CA 1
ATOM 788 C C . VAL A 1 100 ? 5.728 5.566 6.522 1.00 94.19 100 VAL A C 1
ATOM 790 O O . VAL A 1 100 ? 6.018 5.482 7.717 1.00 94.19 100 VAL A O 1
ATOM 793 N N . VAL A 1 101 ? 6.104 6.622 5.790 1.00 93.00 101 VAL A N 1
ATOM 794 C CA . VAL A 1 101 ? 6.925 7.735 6.308 1.00 93.00 101 VAL A CA 1
ATOM 795 C C . VAL A 1 101 ? 6.243 8.486 7.454 1.00 93.00 101 VAL A C 1
ATOM 797 O O . VAL A 1 101 ? 6.927 8.990 8.346 1.00 93.00 101 VAL A O 1
ATOM 800 N N . ARG A 1 102 ? 4.910 8.561 7.487 1.00 93.62 102 ARG A N 1
ATOM 801 C CA . ARG A 1 102 ? 4.154 9.255 8.545 1.00 93.62 102 ARG A CA 1
ATOM 802 C C . ARG A 1 102 ? 3.787 8.362 9.736 1.00 93.62 102 ARG A C 1
ATOM 804 O O . ARG A 1 102 ? 3.419 8.902 10.774 1.00 93.62 102 ARG A O 1
ATOM 811 N N . THR A 1 103 ? 3.869 7.039 9.613 1.00 89.12 103 THR A N 1
ATOM 812 C CA . THR A 1 103 ? 3.563 6.092 10.697 1.00 89.12 103 THR A CA 1
ATOM 813 C C . THR A 1 103 ? 4.679 6.100 11.735 1.00 89.12 103 THR A C 1
ATOM 815 O O . THR A 1 103 ? 5.840 5.922 11.383 1.00 89.12 103 THR A O 1
ATOM 818 N N . ASP A 1 104 ? 4.356 6.306 13.008 1.00 86.44 104 ASP A N 1
ATOM 819 C CA . ASP A 1 104 ? 5.343 6.251 14.089 1.00 86.44 104 ASP A CA 1
ATOM 820 C C . ASP A 1 104 ? 5.659 4.790 14.447 1.00 86.44 104 ASP A C 1
ATOM 822 O O . ASP A 1 104 ? 4.763 4.030 14.815 1.00 86.44 104 ASP A O 1
ATOM 826 N N . THR A 1 105 ? 6.909 4.369 14.256 1.00 83.50 105 THR A N 1
ATOM 827 C CA . THR A 1 105 ? 7.351 2.986 14.479 1.00 83.50 105 THR A CA 1
ATOM 828 C C . THR A 1 105 ? 8.868 2.902 14.616 1.00 83.50 105 THR A C 1
ATOM 830 O O . THR A 1 105 ? 9.602 3.657 13.976 1.00 83.50 105 THR A O 1
ATOM 833 N N . ILE A 1 106 ? 9.339 1.934 15.404 1.00 80.44 106 ILE A N 1
ATOM 834 C CA . ILE A 1 106 ? 10.767 1.633 15.582 1.00 80.44 106 ILE A CA 1
ATOM 835 C C . ILE A 1 106 ? 11.402 0.963 14.355 1.00 80.44 106 ILE A C 1
ATOM 837 O O . ILE A 1 106 ? 12.619 0.959 14.228 1.00 80.44 106 ILE A O 1
ATOM 841 N N . TYR A 1 107 ? 10.585 0.403 13.457 1.00 77.12 107 TYR A N 1
ATOM 842 C CA . TYR A 1 107 ? 11.047 -0.339 12.276 1.00 77.12 107 TYR A CA 1
ATOM 843 C C . TYR A 1 107 ? 11.344 0.557 11.067 1.00 77.12 107 TYR A C 1
ATOM 845 O O . TYR A 1 107 ? 11.750 0.072 10.013 1.00 77.12 107 TYR A O 1
ATOM 853 N N . LYS A 1 108 ? 11.097 1.864 11.185 1.00 78.69 108 LYS A N 1
ATOM 854 C CA . LYS A 1 108 ? 11.386 2.821 10.120 1.00 78.69 108 LYS A CA 1
ATOM 855 C C . LYS A 1 108 ? 12.880 3.101 10.075 1.00 78.69 108 LYS A C 1
ATOM 857 O O . LYS A 1 108 ? 13.498 3.351 11.109 1.00 78.69 108 LYS A O 1
ATOM 862 N N . ASN A 1 109 ? 13.441 3.137 8.875 1.00 77.50 109 ASN A N 1
ATOM 863 C CA . ASN A 1 109 ? 14.807 3.565 8.649 1.00 77.50 109 ASN A CA 1
ATOM 864 C C . ASN A 1 109 ? 14.829 4.852 7.794 1.00 77.50 109 ASN A C 1
ATOM 866 O O . ASN A 1 109 ? 13.813 5.478 7.505 1.00 77.50 109 ASN A O 1
ATOM 870 N N . GLY A 1 110 ? 16.011 5.379 7.487 1.00 79.75 110 GLY A N 1
ATOM 871 C CA . GLY A 1 110 ? 16.099 6.617 6.702 1.00 79.75 110 GLY A CA 1
ATOM 872 C C . GLY A 1 110 ? 15.675 6.446 5.236 1.00 79.75 110 GLY A C 1
ATOM 873 O O . GLY A 1 110 ? 15.467 7.449 4.553 1.00 79.75 110 GLY A O 1
ATOM 874 N N . ILE A 1 111 ? 15.576 5.205 4.741 1.00 85.50 111 ILE A N 1
ATOM 875 C CA . ILE A 1 111 ? 15.387 4.888 3.318 1.00 85.50 111 ILE A CA 1
ATOM 876 C C . ILE A 1 111 ? 13.962 5.210 2.875 1.00 85.50 111 ILE A C 1
ATOM 878 O O . ILE A 1 111 ? 13.796 5.711 1.768 1.00 85.50 111 ILE A O 1
ATOM 882 N N . GLU A 1 112 ? 12.956 5.041 3.739 1.00 85.31 112 GLU A N 1
ATOM 883 C CA . GLU A 1 112 ? 11.558 5.337 3.387 1.00 85.31 112 GLU A CA 1
ATOM 884 C C . GLU A 1 112 ? 11.363 6.801 2.937 1.00 85.31 112 GLU A C 1
ATOM 886 O O . GLU A 1 112 ? 10.543 7.091 2.072 1.00 85.31 112 GLU A O 1
ATOM 891 N N . ILE A 1 113 ? 12.161 7.748 3.449 1.00 86.75 113 ILE A N 1
ATOM 892 C CA . IL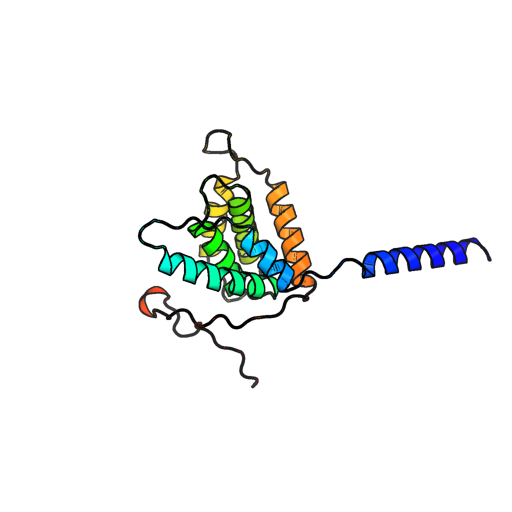E A 1 113 ? 12.112 9.153 3.002 1.00 86.75 113 ILE A CA 1
ATOM 893 C C . ILE A 1 113 ? 12.612 9.298 1.556 1.00 86.75 113 ILE A C 1
ATOM 895 O O . ILE A 1 113 ? 12.096 10.123 0.799 1.00 86.75 113 ILE A O 1
ATOM 899 N N . TYR A 1 114 ? 13.632 8.532 1.166 1.00 88.38 114 TYR A N 1
ATOM 900 C CA . TYR A 1 114 ? 14.146 8.537 -0.203 1.00 88.38 114 TYR A CA 1
ATOM 901 C C . TYR A 1 114 ? 13.187 7.820 -1.154 1.00 88.38 114 TYR A C 1
ATOM 903 O O . TYR A 1 114 ? 12.876 8.377 -2.205 1.00 88.38 114 TYR A O 1
ATOM 911 N N . ASP A 1 115 ? 12.665 6.658 -0.749 1.00 89.38 115 ASP A N 1
ATOM 912 C CA . ASP A 1 115 ? 11.656 5.904 -1.500 1.00 89.38 115 ASP A CA 1
ATOM 913 C C . ASP A 1 115 ? 10.411 6.778 -1.739 1.00 89.38 115 ASP A C 1
ATOM 915 O O . ASP A 1 115 ? 9.947 6.905 -2.873 1.00 89.38 115 ASP A O 1
ATOM 919 N N . GLN A 1 116 ? 9.929 7.489 -0.712 1.00 91.94 116 GLN A N 1
ATOM 920 C CA . GLN A 1 116 ? 8.815 8.431 -0.848 1.00 91.94 116 GLN A CA 1
ATOM 921 C C . GLN A 1 116 ? 9.117 9.531 -1.869 1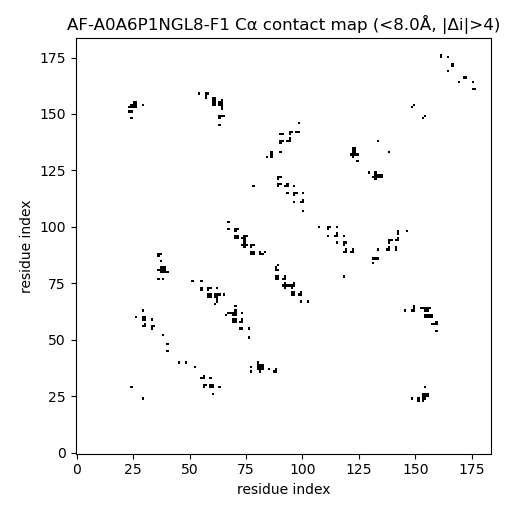.00 91.94 116 GLN A C 1
ATOM 923 O O . GLN A 1 116 ? 8.287 9.815 -2.733 1.00 91.94 116 GLN A O 1
ATOM 928 N N . LYS A 1 117 ? 10.289 10.170 -1.778 1.00 88.06 117 LYS A N 1
ATOM 929 C CA . LYS A 1 117 ? 10.673 11.236 -2.713 1.00 88.06 117 LYS A CA 1
ATOM 930 C C . LYS A 1 117 ? 10.718 10.724 -4.147 1.00 88.06 117 LYS A C 1
ATOM 932 O O . LYS A 1 117 ? 10.166 11.388 -5.019 1.00 88.06 117 LYS A O 1
ATOM 937 N N . ASP A 1 118 ? 11.316 9.560 -4.391 1.00 88.25 118 ASP A N 1
ATOM 938 C CA . ASP A 1 118 ? 11.364 8.960 -5.727 1.00 88.25 118 ASP A CA 1
ATOM 939 C C . ASP A 1 118 ? 9.950 8.684 -6.258 1.00 88.25 118 ASP A C 1
ATOM 941 O O . ASP A 1 118 ? 9.577 9.182 -7.324 1.00 88.25 118 ASP A O 1
ATOM 945 N N . MET A 1 119 ? 9.115 8.006 -5.463 1.00 90.19 119 MET A N 1
ATOM 946 C CA . MET A 1 119 ? 7.756 7.633 -5.864 1.00 90.19 119 MET A CA 1
ATOM 947 C C . MET A 1 119 ? 6.847 8.839 -6.120 1.00 90.19 119 MET A C 1
ATOM 949 O O . MET A 1 119 ? 6.034 8.824 -7.045 1.00 90.19 119 MET A O 1
ATOM 953 N N . CYS A 1 120 ? 6.983 9.892 -5.314 1.00 88.88 120 CYS A N 1
ATOM 954 C CA . CYS A 1 120 ? 6.144 11.083 -5.403 1.00 88.88 120 CYS A CA 1
ATOM 955 C C . CYS A 1 120 ? 6.669 12.127 -6.403 1.00 88.88 120 CYS A C 1
ATOM 957 O O . CYS A 1 120 ? 5.869 12.883 -6.951 1.00 88.88 120 CYS A O 1
ATOM 959 N N . SER A 1 121 ? 7.978 12.158 -6.693 1.00 82.56 121 SER A N 1
ATOM 960 C CA . SER A 1 121 ? 8.591 13.128 -7.622 1.00 82.56 121 SER A CA 1
ATOM 961 C C . SER A 1 121 ? 8.002 13.074 -9.032 1.00 82.56 121 SER A C 1
ATOM 963 O O . SER A 1 121 ? 7.941 14.082 -9.729 1.00 82.56 121 SER A O 1
ATOM 965 N N . HIS A 1 122 ? 7.520 11.899 -9.442 1.00 70.44 122 HIS A N 1
ATOM 966 C CA . HIS A 1 122 ? 6.933 11.675 -10.762 1.00 70.44 122 HIS A CA 1
ATOM 967 C C . HIS A 1 122 ? 5.559 12.337 -10.934 1.00 70.44 122 HIS A C 1
ATOM 969 O O . HIS A 1 122 ? 5.058 12.402 -12.053 1.00 70.44 122 HIS A O 1
ATOM 975 N N . LEU A 1 123 ? 4.966 12.827 -9.841 1.00 71.62 123 LEU A N 1
ATOM 976 C CA . LEU A 1 123 ? 3.688 13.537 -9.825 1.00 71.62 123 LEU A CA 1
ATOM 977 C C . LEU A 1 123 ? 3.873 15.064 -9.788 1.00 71.62 123 LEU A C 1
ATOM 979 O O . LEU A 1 123 ? 2.935 15.799 -10.096 1.00 71.62 123 LEU A O 1
ATOM 983 N N . SER A 1 124 ? 5.071 15.543 -9.435 1.00 59.03 124 SER A N 1
ATOM 984 C CA . SER A 1 124 ? 5.437 16.962 -9.406 1.00 59.03 124 SER A CA 1
ATOM 985 C C . SER A 1 124 ? 6.037 17.428 -10.737 1.00 59.03 124 SER A C 1
ATOM 987 O O . SER A 1 124 ? 6.813 16.720 -11.369 1.00 59.03 124 SER A O 1
ATOM 989 N N . GLY A 1 125 ? 5.662 18.646 -11.131 1.00 50.34 125 GLY A N 1
ATOM 990 C CA . GLY A 1 125 ? 5.875 19.340 -12.409 1.00 50.34 125 GLY A CA 1
ATOM 991 C C . GLY A 1 125 ? 7.273 19.423 -13.016 1.00 50.34 125 GLY A C 1
ATOM 992 O O . GLY A 1 125 ? 7.410 19.985 -14.100 1.00 50.34 125 GLY A O 1
ATOM 993 N N . ASP A 1 126 ? 8.308 18.968 -12.320 1.00 52.53 126 ASP A N 1
ATOM 994 C CA . ASP A 1 126 ? 9.582 19.676 -12.419 1.00 52.53 126 ASP A CA 1
ATOM 995 C C . ASP A 1 126 ? 10.530 19.122 -13.495 1.00 52.53 126 ASP A C 1
ATOM 997 O O . ASP A 1 126 ? 11.381 19.873 -13.954 1.00 52.53 126 ASP A O 1
ATOM 1001 N N . ASP A 1 127 ? 10.345 17.885 -13.993 1.00 46.06 127 ASP A N 1
ATOM 1002 C CA . ASP A 1 127 ? 11.329 17.260 -14.906 1.00 46.06 127 ASP A CA 1
ATOM 1003 C C . ASP A 1 127 ? 10.776 16.412 -16.085 1.00 46.06 127 ASP A C 1
ATOM 1005 O O . ASP A 1 127 ? 11.551 15.734 -16.767 1.00 46.06 127 ASP A O 1
ATOM 1009 N N . LYS A 1 128 ? 9.465 16.411 -16.401 1.00 43.03 128 LYS A N 1
ATOM 1010 C CA . LYS A 1 128 ? 8.918 15.614 -17.537 1.00 43.03 128 LYS A CA 1
ATOM 1011 C C . LYS A 1 128 ? 7.826 16.334 -18.360 1.00 43.03 128 LYS A C 1
ATOM 1013 O O . LYS A 1 128 ? 7.135 17.201 -17.845 1.00 43.03 128 LYS A O 1
ATOM 1018 N N . PRO A 1 129 ? 7.644 16.006 -19.660 1.00 40.53 129 PRO A N 1
ATOM 1019 C CA . PRO A 1 129 ? 6.587 16.590 -20.497 1.00 40.53 129 PRO A CA 1
ATOM 1020 C C . PRO A 1 129 ? 5.166 16.266 -19.974 1.00 40.53 129 PRO A C 1
ATOM 1022 O O . PRO A 1 129 ? 4.973 15.264 -19.287 1.00 40.53 129 PRO A O 1
ATOM 1025 N N . PRO A 1 130 ? 4.146 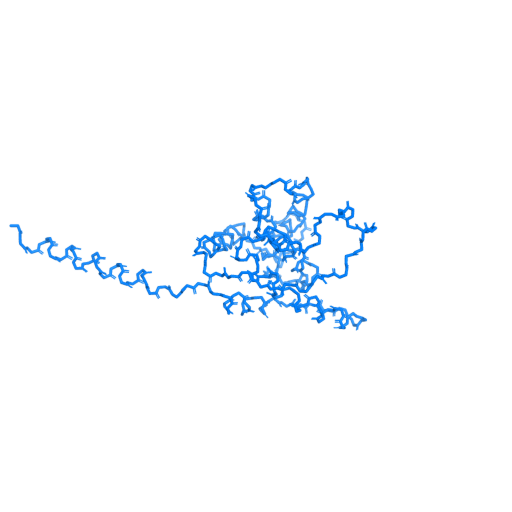17.079 -20.317 1.00 45.06 130 PRO A N 1
ATOM 1026 C CA . PRO A 1 130 ? 2.982 17.378 -19.468 1.00 45.06 130 PRO A CA 1
ATOM 1027 C C . PRO A 1 130 ? 1.874 16.313 -19.376 1.00 45.06 130 PRO A C 1
ATOM 1029 O O . PRO A 1 130 ? 0.727 16.647 -19.091 1.00 45.06 130 PRO A O 1
ATOM 1032 N N . GLN A 1 131 ? 2.155 15.040 -19.643 1.00 45.88 131 GLN A N 1
ATOM 1033 C CA . GLN A 1 131 ? 1.082 14.058 -19.847 1.00 45.88 131 GLN A CA 1
ATOM 1034 C C . GLN A 1 131 ? 0.540 13.392 -18.574 1.00 45.88 131 GLN A C 1
ATOM 1036 O O . GLN A 1 131 ? -0.565 12.858 -18.630 1.00 45.88 131 GLN A O 1
ATOM 1041 N N . SER A 1 132 ? 1.233 13.478 -17.433 1.00 49.72 132 SER A N 1
ATOM 1042 C CA . SER A 1 132 ? 0.856 12.708 -16.237 1.00 49.72 132 SER A CA 1
ATOM 1043 C C . SER A 1 132 ? 1.088 13.477 -14.934 1.00 49.72 132 SER A C 1
ATOM 1045 O O . SER A 1 132 ? 1.808 13.016 -14.055 1.00 49.72 132 SER A O 1
ATOM 1047 N N . TYR A 1 133 ? 0.468 14.650 -14.789 1.00 56.88 133 TYR A N 1
ATOM 1048 C CA . TYR A 1 133 ? 0.460 15.372 -13.514 1.00 56.88 133 TYR A CA 1
ATOM 1049 C C . TYR A 1 133 ? -0.769 15.016 -12.686 1.00 56.88 133 TYR A C 1
ATOM 1051 O O . TYR A 1 133 ? -1.902 15.206 -13.131 1.00 56.88 133 TYR A O 1
ATOM 1059 N N . ALA A 1 134 ? -0.543 14.554 -11.458 1.00 60.38 134 ALA A N 1
ATOM 1060 C CA . ALA A 1 134 ? -1.565 14.553 -10.424 1.00 60.38 134 ALA A CA 1
ATOM 1061 C C . ALA A 1 134 ? -1.247 15.703 -9.463 1.00 60.38 134 ALA A C 1
ATOM 1063 O O . ALA A 1 134 ? -0.164 15.705 -8.875 1.00 60.38 134 ALA A O 1
ATOM 1064 N N . PRO A 1 135 ? -2.138 16.693 -9.296 1.00 63.56 135 PRO A N 1
ATOM 1065 C CA . PRO A 1 135 ? -1.881 17.752 -8.338 1.00 63.56 135 PRO A CA 1
ATOM 1066 C C . PRO A 1 135 ? -1.751 17.162 -6.922 1.00 63.56 135 PRO A C 1
ATOM 1068 O O . PRO A 1 135 ? -2.376 16.153 -6.588 1.00 63.56 135 PRO A O 1
ATOM 1071 N N . ALA A 1 136 ? -0.884 17.761 -6.099 1.00 68.25 136 ALA A N 1
ATOM 1072 C CA . ALA A 1 136 ? -0.514 17.231 -4.780 1.00 68.25 136 ALA A CA 1
ATOM 1073 C C . ALA A 1 136 ? -1.724 17.003 -3.849 1.00 68.25 136 ALA A C 1
ATOM 1075 O O . ALA A 1 136 ? -1.683 16.149 -2.963 1.00 68.25 136 ALA A O 1
ATOM 1076 N N . ASP A 1 137 ? -2.832 17.712 -4.085 1.00 80.62 137 ASP A N 1
ATOM 1077 C CA . ASP A 1 137 ? -4.091 17.536 -3.364 1.00 80.62 137 ASP A CA 1
ATOM 1078 C C . ASP A 1 137 ? -4.732 16.156 -3.594 1.00 80.62 137 ASP A C 1
ATOM 1080 O O . ASP A 1 137 ? -5.444 15.661 -2.723 1.00 80.62 137 ASP A O 1
ATOM 1084 N N . VAL A 1 138 ? -4.479 15.509 -4.736 1.00 87.06 138 VAL A N 1
ATOM 1085 C CA . VAL A 1 138 ? -5.008 14.174 -5.052 1.00 87.06 138 VAL A CA 1
ATOM 1086 C C . VAL A 1 138 ? -4.333 13.101 -4.202 1.00 87.06 138 VAL A C 1
ATOM 1088 O O . VAL A 1 138 ? -5.011 12.210 -3.687 1.00 87.06 138 VAL A O 1
ATOM 1091 N N . VAL A 1 139 ? -3.015 13.202 -4.006 1.00 90.19 139 VAL A N 1
ATOM 1092 C CA . VAL A 1 139 ? -2.264 12.278 -3.145 1.00 90.19 139 VAL A CA 1
ATOM 1093 C C . VAL A 1 139 ? -2.712 12.427 -1.694 1.00 90.19 139 VAL A C 1
ATOM 1095 O O . VAL A 1 139 ? -3.017 11.425 -1.051 1.00 90.19 139 VAL A O 1
ATOM 1098 N N . GLU A 1 140 ? -2.831 13.658 -1.188 1.00 91.75 140 GLU A N 1
ATOM 1099 C CA . GLU A 1 140 ? -3.297 13.891 0.186 1.00 91.75 140 GLU A CA 1
ATOM 1100 C C . GLU A 1 140 ? -4.723 13.376 0.411 1.00 91.75 140 GLU A C 1
ATOM 1102 O O . GLU A 1 140 ? -4.963 12.663 1.385 1.00 91.75 140 GLU A O 1
ATOM 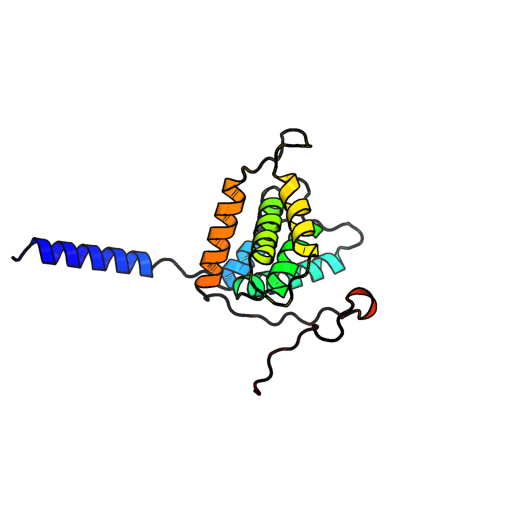1107 N N . LYS A 1 141 ? -5.648 13.605 -0.532 1.00 93.06 141 LYS A N 1
ATOM 1108 C CA . LYS A 1 141 ? -6.999 13.016 -0.470 1.00 93.06 141 LYS A CA 1
ATOM 1109 C C . LYS A 1 141 ? -6.957 11.489 -0.401 1.00 93.06 141 LYS A C 1
ATOM 1111 O O . LYS A 1 141 ? -7.711 10.888 0.366 1.00 93.06 141 LYS A O 1
ATOM 1116 N N . LYS A 1 142 ? -6.072 10.846 -1.173 1.00 94.44 142 LYS A N 1
ATOM 1117 C CA . LYS A 1 142 ? -5.916 9.386 -1.136 1.00 94.44 142 LYS A CA 1
ATOM 1118 C C . LYS A 1 142 ? -5.351 8.911 0.205 1.00 94.44 142 LYS A C 1
ATOM 1120 O O . LYS A 1 142 ? -5.823 7.910 0.740 1.00 94.44 142 LYS A O 1
ATOM 1125 N N . ILE A 1 143 ? -4.388 9.636 0.774 1.00 95.38 143 ILE A N 1
ATOM 1126 C CA . ILE A 1 143 ? -3.835 9.349 2.105 1.00 95.38 143 ILE A CA 1
ATOM 1127 C C . ILE A 1 143 ? -4.929 9.438 3.174 1.00 95.38 143 ILE A C 1
ATOM 1129 O O . ILE A 1 143 ? -5.030 8.545 4.016 1.00 95.38 143 ILE A O 1
ATOM 1133 N N . GLU A 1 144 ? -5.752 10.487 3.149 1.00 95.69 144 GLU A N 1
ATOM 1134 C CA . GLU A 1 144 ? -6.867 10.662 4.085 1.00 95.69 144 GLU A CA 1
ATOM 1135 C C . GLU A 1 144 ? -7.893 9.526 3.975 1.00 95.69 144 GLU A C 1
ATOM 1137 O O . GLU A 1 144 ? -8.306 8.974 4.997 1.00 95.69 144 GLU A O 1
ATOM 1142 N N . GLU A 1 145 ? -8.255 9.125 2.752 1.00 95.31 145 GLU A N 1
ATOM 1143 C CA . GLU A 1 145 ? -9.145 7.985 2.502 1.00 95.31 145 GLU A CA 1
ATOM 1144 C C . GLU A 1 145 ? -8.577 6.688 3.096 1.00 95.31 145 GLU A C 1
ATOM 1146 O O . GLU A 1 145 ? -9.265 5.986 3.843 1.00 95.31 145 GLU A O 1
ATOM 1151 N N . ILE A 1 146 ? -7.307 6.382 2.812 1.00 96.88 146 ILE A N 1
ATOM 1152 C CA . ILE A 1 146 ? -6.658 5.168 3.314 1.00 96.88 146 ILE A CA 1
ATOM 1153 C C . ILE A 1 146 ? -6.602 5.183 4.845 1.00 96.88 146 ILE A C 1
ATOM 1155 O O . ILE A 1 146 ? -7.000 4.208 5.486 1.00 96.88 146 ILE A O 1
ATOM 1159 N N . LYS A 1 147 ? -6.160 6.294 5.449 1.00 96.00 147 LYS A N 1
ATOM 1160 C CA . LYS A 1 147 ? -6.077 6.436 6.910 1.00 96.00 147 LYS A CA 1
ATOM 1161 C C . LYS A 1 147 ? -7.436 6.266 7.575 1.00 96.00 147 LYS A C 1
ATOM 1163 O O . LYS A 1 147 ? -7.520 5.582 8.592 1.00 96.00 147 LYS A O 1
ATOM 1168 N N . LYS A 1 148 ? -8.494 6.838 6.994 1.00 94.75 148 LYS A N 1
ATOM 1169 C CA . LYS A 1 148 ? -9.865 6.666 7.482 1.00 94.75 148 LYS A CA 1
ATOM 1170 C C . LYS A 1 148 ? -10.268 5.189 7.498 1.00 94.75 148 LYS A C 1
ATOM 1172 O O . LYS A 1 148 ? -10.824 4.728 8.493 1.00 94.75 148 LYS A O 1
ATOM 1177 N N . ASN A 1 149 ? -9.957 4.444 6.438 1.00 94.06 149 ASN A N 1
ATOM 1178 C CA . ASN A 1 149 ? -10.273 3.016 6.355 1.00 94.06 149 ASN A CA 1
ATOM 1179 C C . ASN A 1 149 ? -9.463 2.181 7.363 1.00 94.06 149 ASN A C 1
ATOM 1181 O O . ASN A 1 149 ? -10.033 1.309 8.015 1.00 94.06 149 ASN A O 1
ATOM 1185 N N . ILE A 1 150 ? -8.173 2.485 7.563 1.00 93.19 150 ILE A N 1
ATOM 1186 C CA . ILE A 1 150 ? -7.338 1.833 8.593 1.00 93.19 150 ILE A CA 1
ATOM 1187 C C . ILE A 1 150 ? -7.896 2.101 9.998 1.00 93.19 150 ILE A C 1
ATOM 1189 O O . ILE A 1 150 ? -8.060 1.185 10.804 1.00 93.19 150 ILE A O 1
ATOM 1193 N N . GLN A 1 151 ? -8.232 3.358 10.301 1.00 92.06 151 GLN A N 1
ATOM 1194 C CA . GLN A 1 151 ? -8.749 3.765 11.612 1.00 92.06 151 GLN A CA 1
ATOM 1195 C C . GLN A 1 151 ? -10.115 3.156 11.936 1.00 92.06 151 GLN A C 1
ATOM 1197 O O . GLN A 1 151 ? -10.418 2.952 13.111 1.00 92.06 151 GLN A O 1
ATOM 1202 N N . ALA A 1 152 ? -10.917 2.830 10.919 1.00 90.75 152 ALA A N 1
ATOM 1203 C CA . ALA A 1 152 ? -12.180 2.128 11.106 1.00 90.75 152 ALA A CA 1
ATOM 1204 C C . ALA A 1 152 ? -11.990 0.696 11.639 1.00 90.75 152 ALA A C 1
ATOM 1206 O O . ALA A 1 152 ? -12.920 0.158 12.235 1.00 90.75 152 ALA A O 1
ATOM 1207 N N . ARG A 1 153 ? -10.799 0.091 11.471 1.00 89.31 153 ARG A N 1
ATOM 1208 C CA . ARG A 1 153 ? -10.453 -1.261 11.961 1.00 89.31 153 ARG A CA 1
ATOM 1209 C C . ARG A 1 153 ? -11.433 -2.349 11.505 1.00 89.31 153 ARG A C 1
ATOM 1211 O O . ARG A 1 153 ? -11.714 -3.302 12.227 1.00 89.31 153 ARG A O 1
ATOM 1218 N N . THR A 1 154 ? -11.963 -2.197 10.296 1.00 91.19 154 THR A N 1
ATOM 1219 C CA . THR A 1 154 ? -12.948 -3.108 9.689 1.00 91.19 154 THR A CA 1
ATOM 1220 C C . THR A 1 154 ? -12.314 -4.152 8.763 1.00 91.19 154 THR A C 1
ATOM 1222 O O . THR A 1 154 ? -13.004 -5.045 8.273 1.00 91.19 154 THR A O 1
ATOM 1225 N N . VAL A 1 155 ? -11.004 -4.048 8.526 1.00 92.62 155 VAL A N 1
ATOM 1226 C CA . VAL A 1 155 ? -10.189 -5.022 7.789 1.00 92.62 155 VAL A CA 1
ATOM 1227 C C . VAL A 1 155 ? -9.368 -5.837 8.787 1.00 92.62 155 VAL A C 1
ATOM 1229 O O . VAL A 1 155 ? -8.838 -5.294 9.754 1.00 92.62 155 VAL A O 1
ATOM 1232 N N . HIS A 1 156 ? -9.266 -7.143 8.554 1.00 89.62 156 HIS A N 1
ATOM 1233 C CA . HIS A 1 156 ? -8.553 -8.084 9.414 1.00 89.62 156 HIS A CA 1
ATOM 1234 C C . HIS A 1 156 ? -7.350 -8.686 8.698 1.00 89.62 156 HIS A C 1
ATOM 1236 O O . HIS A 1 156 ? -7.407 -8.935 7.488 1.00 89.62 156 HIS A O 1
ATOM 1242 N N . LEU A 1 157 ? -6.305 -8.966 9.481 1.00 88.75 157 LEU A N 1
ATOM 1243 C CA . LEU A 1 157 ? -5.092 -9.625 9.014 1.00 88.75 157 LEU A CA 1
ATOM 1244 C C . LEU A 1 157 ? -5.414 -10.976 8.364 1.00 88.75 157 LEU A C 1
ATOM 1246 O O . LEU A 1 157 ? -6.292 -11.719 8.808 1.00 88.75 157 LEU A O 1
ATOM 1250 N N . VAL A 1 158 ? -4.679 -11.286 7.305 1.00 89.12 158 VAL A N 1
ATOM 1251 C CA . VAL A 1 158 ? -4.711 -12.555 6.589 1.00 89.12 158 VAL A CA 1
ATOM 1252 C C . VAL A 1 158 ? -3.311 -13.149 6.530 1.00 89.12 158 VAL A C 1
ATOM 1254 O O . VAL A 1 158 ? -2.316 -12.431 6.432 1.00 89.12 158 VAL A O 1
ATOM 1257 N N . ASN A 1 159 ? -3.242 -14.480 6.538 1.00 82.88 159 ASN A N 1
ATOM 1258 C CA . ASN A 1 159 ? -1.973 -15.189 6.432 1.00 82.88 159 ASN A CA 1
ATOM 1259 C C . ASN A 1 159 ? -1.351 -14.967 5.049 1.00 82.88 159 ASN A C 1
ATOM 1261 O O . ASN A 1 159 ? -1.814 -15.500 4.027 1.00 82.88 159 ASN A O 1
ATOM 1265 N N . VAL A 1 160 ? -0.274 -14.193 5.033 1.00 71.62 160 VAL A N 1
ATOM 1266 C CA . VAL A 1 160 ? 0.698 -14.180 3.947 1.00 71.62 160 VAL A CA 1
ATOM 1267 C C . VAL A 1 160 ? 1.560 -15.420 4.174 1.00 71.62 160 VAL A C 1
ATOM 1269 O O . VAL A 1 160 ? 2.120 -15.580 5.252 1.00 71.62 160 VAL A O 1
ATOM 1272 N N . GLU A 1 161 ? 1.563 -16.356 3.220 1.00 60.53 161 GLU A N 1
ATOM 1273 C CA . GLU A 1 161 ? 2.541 -17.452 3.274 1.00 60.53 161 GLU A CA 1
ATOM 1274 C C . GLU A 1 161 ? 3.912 -16.784 3.205 1.00 60.53 161 GLU A C 1
ATOM 1276 O O . GLU A 1 161 ? 4.098 -15.917 2.346 1.00 60.53 161 GLU A O 1
ATOM 1281 N N . GLU A 1 162 ? 4.799 -17.103 4.150 1.00 50.84 162 GLU A N 1
ATOM 1282 C CA . GLU A 1 162 ? 6.131 -16.507 4.226 1.00 50.84 162 GLU A CA 1
ATOM 1283 C C . GLU A 1 162 ? 6.783 -16.565 2.840 1.00 50.84 162 GLU A C 1
ATOM 1285 O O . GLU A 1 162 ? 6.878 -17.628 2.225 1.00 50.84 162 GLU A O 1
ATOM 1290 N N . MET A 1 163 ? 7.181 -15.404 2.310 1.00 45.94 163 MET A N 1
ATOM 1291 C CA . MET A 1 163 ? 8.130 -15.389 1.202 1.00 45.94 163 MET A CA 1
ATOM 1292 C C . MET A 1 163 ? 9.370 -16.139 1.670 1.00 45.94 163 MET A C 1
ATOM 1294 O O . MET A 1 163 ? 9.820 -15.872 2.782 1.00 45.94 163 MET A O 1
ATOM 1298 N N . ASP A 1 164 ? 9.928 -17.012 0.828 1.00 37.22 164 ASP A N 1
ATOM 1299 C CA . ASP A 1 164 ? 11.250 -17.596 1.063 1.00 37.22 164 ASP A CA 1
ATOM 1300 C C . ASP A 1 164 ? 12.223 -16.471 1.448 1.00 37.22 164 ASP A C 1
ATOM 1302 O O . ASP A 1 164 ? 12.592 -15.621 0.629 1.00 37.22 164 ASP A O 1
ATOM 1306 N N . PHE A 1 165 ? 12.555 -16.424 2.735 1.00 40.09 165 PHE A N 1
ATOM 1307 C CA . PHE A 1 165 ? 13.386 -15.395 3.326 1.00 40.09 165 PHE A CA 1
ATOM 1308 C C . PHE A 1 165 ? 14.838 -15.675 2.937 1.00 40.09 165 PHE A C 1
ATOM 1310 O O . PHE A 1 165 ? 15.413 -16.686 3.342 1.00 40.09 165 PHE A O 1
ATOM 1317 N N . ASP A 1 166 ? 15.441 -14.789 2.141 1.00 41.97 166 ASP A N 1
ATOM 1318 C CA . ASP A 1 166 ? 16.870 -14.854 1.840 1.00 41.97 166 ASP A CA 1
ATOM 1319 C C . ASP A 1 166 ? 17.627 -13.921 2.790 1.00 41.97 166 ASP A C 1
ATOM 1321 O O . ASP A 1 166 ? 17.779 -12.719 2.548 1.00 41.97 166 ASP A O 1
ATOM 1325 N N . VAL A 1 167 ? 18.132 -14.521 3.869 1.00 39.00 167 VAL A N 1
ATOM 1326 C CA . VAL A 1 167 ? 18.935 -13.890 4.930 1.00 39.00 167 VAL A CA 1
ATOM 1327 C C . VAL A 1 167 ? 20.069 -13.021 4.364 1.00 39.00 167 VAL A C 1
ATOM 1329 O O . VAL A 1 167 ? 20.424 -12.001 4.953 1.00 39.00 167 VAL A O 1
ATOM 1332 N N . LYS A 1 168 ? 20.643 -13.389 3.206 1.00 36.16 168 LYS A N 1
ATOM 1333 C CA . LYS A 1 168 ? 21.767 -12.653 2.607 1.00 36.16 168 LYS A CA 1
ATOM 1334 C C . LYS A 1 168 ? 21.350 -11.357 1.916 1.00 36.16 168 LYS A C 1
ATOM 1336 O O . LYS A 1 168 ? 22.195 -10.480 1.764 1.00 36.16 168 LYS A O 1
ATOM 1341 N N . ARG A 1 169 ? 20.096 -11.247 1.469 1.00 38.94 169 ARG A N 1
ATOM 1342 C CA . ARG A 1 169 ? 19.560 -10.057 0.791 1.00 38.94 169 ARG A CA 1
ATOM 1343 C C . ARG A 1 169 ? 18.941 -9.074 1.781 1.00 38.94 169 ARG A C 1
ATOM 1345 O O . ARG A 1 169 ? 19.096 -7.869 1.611 1.00 38.94 169 ARG A O 1
ATOM 1352 N N . ASP A 1 170 ? 18.256 -9.601 2.794 1.00 44.94 170 ASP A N 1
ATOM 1353 C CA . ASP A 1 170 ? 17.319 -8.821 3.608 1.00 44.94 170 ASP A CA 1
ATOM 1354 C C . ASP A 1 170 ? 17.884 -8.430 4.992 1.00 44.94 170 ASP A C 1
ATOM 1356 O O . ASP A 1 170 ? 17.230 -7.701 5.727 1.00 44.94 170 ASP A O 1
ATOM 1360 N N . HIS A 1 171 ? 19.116 -8.850 5.323 1.00 43.34 171 HIS A N 1
ATOM 1361 C CA . HIS A 1 171 ? 19.930 -8.408 6.476 1.00 43.34 171 HIS A CA 1
ATOM 1362 C C . HIS A 1 171 ? 19.268 -8.423 7.875 1.00 43.34 171 HIS A C 1
ATOM 1364 O O . HIS A 1 171 ? 19.841 -7.879 8.817 1.00 43.34 171 HIS A O 1
ATOM 1370 N N . GLU A 1 172 ? 18.121 -9.077 8.058 1.00 43.84 172 GLU A N 1
ATOM 1371 C CA . GLU A 1 172 ? 17.398 -9.105 9.335 1.00 43.84 172 GLU A CA 1
ATOM 1372 C C . GLU A 1 172 ? 16.875 -10.510 9.656 1.00 43.84 172 GLU A C 1
ATOM 1374 O O . GLU A 1 172 ? 15.762 -10.876 9.296 1.00 43.84 172 GLU A O 1
ATOM 1379 N N . GLU A 1 173 ? 17.653 -11.302 10.395 1.00 36.72 173 GLU A N 1
ATOM 1380 C CA . GLU A 1 173 ? 17.270 -12.657 10.834 1.00 36.72 173 GLU A CA 1
ATOM 1381 C C . GLU A 1 173 ? 16.004 -12.712 11.726 1.00 36.72 173 GLU A C 1
ATOM 1383 O O . GLU A 1 173 ? 15.554 -13.801 12.069 1.00 36.72 173 GLU A O 1
ATOM 1388 N N . SER A 1 174 ? 15.395 -11.577 12.100 1.00 43.03 174 SER A N 1
ATOM 1389 C CA . SER A 1 174 ? 14.300 -11.515 13.080 1.00 43.03 174 SER A CA 1
ATOM 1390 C C . SER A 1 174 ? 12.915 -11.108 12.556 1.00 43.03 174 SER A C 1
ATOM 1392 O O . SER A 1 174 ? 11.998 -11.013 13.369 1.00 43.03 174 SER A O 1
ATOM 1394 N N . HIS A 1 175 ? 12.709 -10.874 11.252 1.00 41.31 175 HIS A N 1
ATOM 1395 C CA . HIS A 1 175 ? 11.444 -10.283 10.760 1.00 41.31 175 HIS A CA 1
ATOM 1396 C C . HIS A 1 175 ? 10.709 -11.042 9.644 1.00 41.31 175 HIS A C 1
ATOM 1398 O O . HIS A 1 175 ? 9.765 -10.516 9.052 1.00 41.31 175 HIS A O 1
ATOM 1404 N N . ALA A 1 176 ? 11.039 -12.313 9.418 1.00 41.12 176 ALA A N 1
ATOM 1405 C CA . ALA A 1 176 ? 10.164 -13.205 8.664 1.00 41.12 176 ALA A CA 1
ATOM 1406 C C . ALA A 1 176 ? 9.014 -13.694 9.568 1.00 41.12 176 ALA A C 1
ATOM 1408 O O . ALA A 1 176 ? 9.221 -14.500 10.467 1.00 41.12 176 ALA A O 1
ATOM 1409 N N . GLY A 1 177 ? 7.803 -13.171 9.367 1.00 45.12 177 GLY A N 1
ATOM 1410 C CA . GLY A 1 177 ? 6.577 -13.941 9.621 1.00 45.12 177 GLY A CA 1
ATOM 1411 C C . GLY A 1 177 ? 6.210 -14.343 11.056 1.00 45.12 177 GLY A C 1
ATOM 1412 O O . GLY A 1 177 ? 5.334 -15.190 11.218 1.00 45.12 177 GLY A O 1
ATOM 1413 N N . VAL A 1 178 ? 6.766 -13.741 12.114 1.00 39.84 178 VAL A N 1
ATOM 1414 C CA . VAL A 1 178 ? 6.314 -14.067 13.480 1.00 39.84 178 VAL A CA 1
ATOM 1415 C C . VAL A 1 178 ? 4.924 -13.498 13.766 1.00 39.84 178 VAL A C 1
ATOM 1417 O O . VAL A 1 178 ? 4.739 -12.365 14.212 1.00 39.84 178 VAL A O 1
ATOM 1420 N N . GLY A 1 179 ? 3.925 -14.352 13.543 1.00 34.12 179 GLY A N 1
ATOM 1421 C CA . GLY A 1 179 ? 2.673 -14.304 14.273 1.00 34.12 179 GLY A CA 1
ATOM 1422 C C . GLY A 1 179 ? 2.971 -14.180 15.763 1.00 34.12 179 GLY A C 1
ATOM 1423 O O . GLY A 1 179 ? 3.797 -14.907 16.317 1.00 34.12 179 GLY A O 1
ATOM 1424 N N . TRP A 1 180 ? 2.303 -13.230 16.404 1.00 31.80 180 TRP A N 1
ATOM 1425 C CA . TRP A 1 180 ? 2.319 -13.080 17.846 1.00 31.80 180 TRP A CA 1
ATOM 1426 C C . TRP A 1 180 ? 1.812 -14.385 18.465 1.00 31.80 180 TRP A C 1
ATOM 1428 O O . TRP A 1 180 ? 0.615 -14.664 18.448 1.00 31.80 180 TRP A O 1
ATOM 1438 N N . SER A 1 181 ? 2.716 -15.212 18.991 1.00 36.00 181 SER A N 1
ATOM 1439 C CA . SER A 1 181 ? 2.320 -16.173 20.007 1.00 36.00 181 SER A CA 1
ATOM 1440 C C . SER A 1 181 ? 2.126 -15.383 21.293 1.00 36.00 181 SER A C 1
ATOM 1442 O O . SER A 1 181 ? 3.091 -14.827 21.818 1.00 36.00 181 SER A O 1
ATOM 1444 N N . ASP A 1 182 ? 0.888 -15.330 21.778 1.00 39.16 182 ASP A N 1
ATOM 1445 C CA . ASP A 1 182 ? 0.546 -14.846 23.110 1.00 39.16 182 ASP A CA 1
ATOM 1446 C C . ASP A 1 182 ? 1.504 -15.432 24.152 1.00 39.16 182 ASP A C 1
ATOM 1448 O O . ASP A 1 182 ? 1.454 -16.627 24.457 1.00 39.16 182 ASP A O 1
ATOM 1452 N N . LYS A 1 183 ? 2.386 -14.575 24.666 1.00 33.12 183 LYS A N 1
ATOM 1453 C CA . LYS A 1 183 ? 3.023 -14.618 25.986 1.00 33.12 183 LYS A CA 1
ATOM 1454 C C . LYS A 1 183 ? 3.988 -13.442 26.050 1.00 33.12 183 LYS A C 1
ATOM 1456 O O . LYS A 1 183 ? 5.087 -13.543 25.522 1.00 33.12 183 LYS A O 1
ATOM 1461 N N . TYR A 1 184 ? 3.519 -12.334 26.614 1.00 35.41 184 TYR A N 1
ATOM 1462 C CA . TYR A 1 184 ? 4.099 -11.568 27.729 1.00 35.41 184 TYR A CA 1
ATOM 1463 C C . TYR A 1 184 ? 3.330 -10.255 27.874 1.00 35.41 184 TYR A C 1
ATOM 1465 O O . TYR A 1 184 ? 3.212 -9.521 26.871 1.00 35.41 184 TYR A O 1
#

Foldseek 3Di:
DPDVVVVVVVVVVVVVVVVVPPPACELVNLLVVLVVAQFADDPVCVPVSVLLSVLLSQLSLVVLLVDLVSLVSNLVSLVVGHDPQPLVSLLRSLLSLVVSVVDDDPPDDPVSVVSNCVSCVSQDDDDDPDRHHDPPVSSVVVNVVSVVNSVSSNGDHDDNPWDPDDCVPPVDPPDTDDDDDDDD

Mean predicted aligned error: 12.14 Å

Sequence (184 aa):
MSKLMKTMLGAIALTYCVSAHAKPFTNQDAVAEAKKYKFVCGEDDKLKCRADRKQFIKEYQNAYAGDFFAQKNVAKTIWKHRDGQDLNSQIGACAWETIVVRTDTIYKNGIEIYDQKDMCSHLSGDDKPPQSYAPADVVEKKIEEIKKNIQARTVHLVNVEEMDFDVKRDHEESHAGVGWSDKY

Radius of gyration: 20.3 Å; Cα contacts (8 Å, |Δi|>4): 184; chains: 1; bounding box: 64×42×48 Å